Protein AF-A0A844B9I7-F1 (afdb_monomer)

Sequence (191 aa):
MRDRSDPTESRFAALFDAFALAGVTAVPAVYNDDFAEEVETQLRNCRLVLVWCNPIEGGRRRDVLDAMLRRVADSGIVVSAHPEAILKLGTKDVLFHTRDLPFGSDVCRVDSLKQLEEELPERLRHGPRVLKQYRGQSGNGVWRVQLVGPMATPARLRVRHAQRGSDEEVMEIPALLARLAPYFEPEKGSI

Foldseek 3Di:
DDDQPDCCNDPCVVVCVVCVVVVHHDGDQDDDLVCLVVSLVVLLVDQEAEDDDDQCPPNGDCVSVLVSQQVSVVVNHHYVPRSVVCVCPQWCCVLVVCQPPPPHHPDDDDQALVSCLVCVLVVQQVPKDWAAQGHDPQQPRTKIWHFPDPCDVQTWIFMWGNHPPTDTDIDTPVVVSVVCRVSNDVSVPDD

Mean predicted aligned error: 6.63 Å

Nearest PDB structures (foldseek):
  8hf1-assembly1_I  TM=3.921E-01  e=4.860E-01  Drosophila melanogaster
  8hf1-assembly1_C  TM=2.911E-01  e=7.935E-01  Drosophila melanogaster
  7v6c-assembly1_B  TM=2.048E-01  e=3.803E-01  Drosophila melanogaster
  6eor-assembly1_B  TM=3.930E-01  e=5.997E+00  Homo sapiens

Solvent-accessible surface area (backbone atoms only — not comparable to full-atom values): 11626 Å² total; per-residue (Å²): 133,80,82,74,72,51,59,81,80,37,99,52,26,72,57,49,52,53,32,50,76,70,74,39,93,77,78,87,81,84,87,52,81,96,48,45,68,62,45,49,58,57,56,69,79,41,71,66,46,80,74,89,75,71,53,54,62,94,79,44,64,48,66,66,60,49,52,51,49,39,58,46,34,76,72,75,28,46,43,42,74,41,52,73,56,47,62,54,63,65,34,52,60,40,53,51,79,40,24,89,44,101,86,39,54,101,58,81,88,74,90,41,66,66,54,44,67,71,47,48,63,66,55,42,75,79,38,70,46,76,51,66,45,54,58,68,60,84,35,45,61,29,32,42,41,31,62,74,60,80,92,51,90,79,38,52,30,40,36,30,48,53,29,87,91,53,64,77,42,81,46,40,57,71,60,51,49,64,71,51,46,66,57,63,35,65,93,54,54,54,135

Organism: NCBI:txid1121255

pLDDT: mean 89.6, std 11.16, range [37.5, 98.31]

Radius of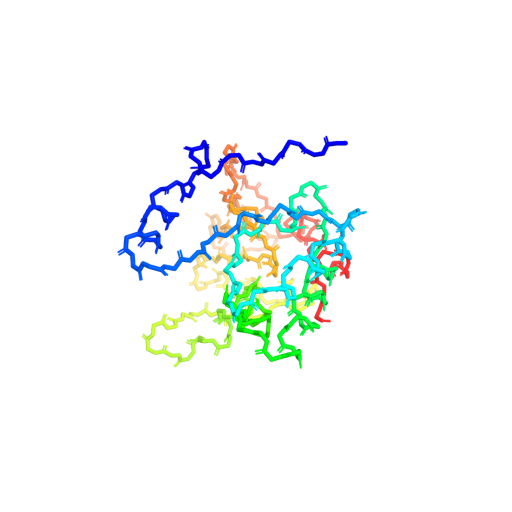 gyration: 21.52 Å; Cα contacts (8 Å, |Δi|>4): 220; chains: 1; bounding box: 48×34×59 Å

Structure (mmCIF, N/CA/C/O backbone):
data_AF-A0A844B9I7-F1
#
_entry.id   AF-A0A844B9I7-F1
#
loop_
_atom_site.group_PDB
_atom_site.id
_atom_site.type_symbol
_atom_site.label_atom_id
_atom_site.label_alt_id
_atom_site.label_comp_id
_atom_site.label_asym_id
_atom_site.label_entity_id
_atom_site.label_seq_id
_atom_site.pdbx_PDB_ins_code
_atom_site.Cartn_x
_atom_site.Cartn_y
_atom_site.Cartn_z
_atom_site.occupancy
_atom_site.B_iso_or_equiv
_atom_site.auth_seq_id
_atom_site.auth_comp_id
_atom_site.auth_asym_id
_atom_site.auth_atom_id
_atom_site.pdbx_PDB_model_num
ATOM 1 N N . MET A 1 1 ? 3.027 15.615 29.161 1.00 37.50 1 MET A N 1
ATOM 2 C CA . MET A 1 1 ? 1.640 16.125 29.165 1.00 37.50 1 MET A CA 1
ATOM 3 C C . MET A 1 1 ? 1.224 16.241 27.709 1.00 37.50 1 MET A C 1
ATOM 5 O O . MET A 1 1 ? 1.775 17.091 27.027 1.00 37.50 1 MET A O 1
ATOM 9 N N . ARG A 1 2 ? 0.431 15.299 27.175 1.00 55.19 2 ARG A N 1
ATOM 10 C CA . ARG A 1 2 ? 0.032 15.384 25.762 1.00 55.19 2 ARG A CA 1
ATOM 11 C C . ARG A 1 2 ? -1.043 16.441 25.614 1.00 55.19 2 ARG A C 1
ATOM 13 O O . ARG A 1 2 ? -2.018 16.427 26.365 1.00 55.19 2 ARG A O 1
ATOM 20 N N . ASP A 1 3 ? -0.839 17.299 24.629 1.00 48.75 3 ASP A N 1
ATOM 21 C CA . ASP A 1 3 ? -1.891 18.112 24.056 1.00 48.75 3 ASP A CA 1
ATOM 22 C C . ASP A 1 3 ? -2.959 17.140 23.545 1.00 48.75 3 ASP A C 1
ATOM 24 O O . ASP A 1 3 ? -2.718 16.331 22.641 1.00 48.75 3 ASP A O 1
ATOM 28 N N . ARG A 1 4 ? -4.095 17.083 24.243 1.00 54.28 4 ARG A N 1
ATOM 29 C CA . ARG A 1 4 ? -5.256 16.339 23.765 1.00 54.28 4 ARG A CA 1
ATOM 30 C C . ARG A 1 4 ? -5.664 17.068 22.500 1.00 54.28 4 ARG A C 1
ATOM 32 O O . ARG A 1 4 ? -6.153 18.182 22.610 1.00 54.28 4 ARG A O 1
ATOM 39 N N . SER A 1 5 ? -5.418 16.474 21.333 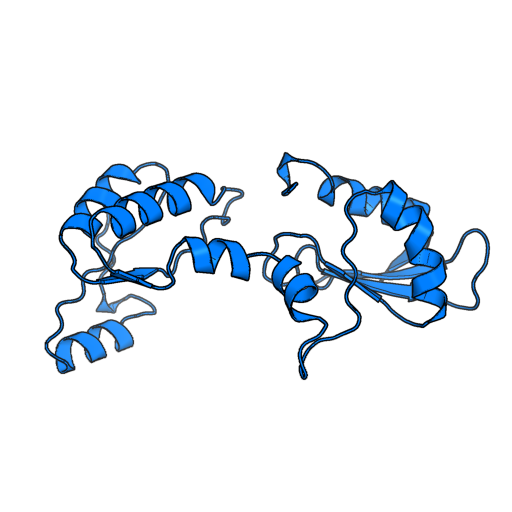1.00 62.50 5 SER A N 1
ATOM 40 C CA . SER A 1 5 ? -5.815 17.080 20.064 1.00 62.50 5 SER A CA 1
ATOM 41 C C . SER A 1 5 ? -7.298 17.419 20.148 1.00 62.50 5 SER A C 1
ATOM 43 O O . SER A 1 5 ? -8.119 16.499 20.258 1.00 62.50 5 SER A O 1
ATOM 45 N N . ASP A 1 6 ? -7.619 18.709 20.162 1.00 71.50 6 ASP A N 1
ATOM 46 C CA . ASP A 1 6 ? -8.994 19.172 20.196 1.00 71.50 6 ASP A CA 1
ATOM 47 C C . ASP A 1 6 ? -9.712 18.585 18.967 1.00 71.50 6 ASP A C 1
ATOM 49 O O . ASP A 1 6 ? -9.250 18.783 17.836 1.00 71.50 6 ASP A O 1
ATOM 53 N N . PRO A 1 7 ? -10.798 17.806 19.144 1.00 71.31 7 PRO A N 1
ATOM 54 C CA . PRO A 1 7 ? -11.571 17.286 18.022 1.00 71.31 7 PRO A CA 1
ATOM 55 C C . PRO A 1 7 ? -11.994 18.376 17.033 1.00 71.31 7 PRO A C 1
ATOM 57 O O . PRO A 1 7 ? -12.082 18.094 15.839 1.00 71.31 7 PRO A O 1
ATOM 60 N N . THR A 1 8 ? -12.210 19.604 17.514 1.00 70.81 8 THR A N 1
ATOM 61 C CA . THR A 1 8 ? -12.645 20.751 16.707 1.00 70.81 8 THR A CA 1
ATOM 62 C C . THR A 1 8 ? -11.532 21.325 15.826 1.00 70.81 8 THR A C 1
ATOM 64 O O . THR A 1 8 ? -11.815 21.842 14.748 1.00 70.81 8 THR A O 1
ATOM 67 N N . GLU A 1 9 ? -10.265 21.152 16.212 1.00 73.06 9 GLU A N 1
ATOM 68 C CA . GLU A 1 9 ? -9.092 21.561 15.422 1.00 73.06 9 GLU A CA 1
ATOM 69 C C . GLU A 1 9 ? -8.556 20.426 14.531 1.00 73.06 9 GLU A C 1
ATOM 71 O O . GLU A 1 9 ? -7.627 20.594 13.737 1.00 73.06 9 GLU A O 1
ATOM 76 N N . SER A 1 10 ? -9.149 19.237 14.639 1.00 79.25 10 SER A N 1
ATOM 77 C CA . SER A 1 10 ? -8.774 18.078 13.844 1.00 79.25 10 SER A CA 1
ATOM 78 C C . SER A 1 10 ? -9.288 18.186 12.409 1.00 79.25 10 SER A C 1
ATOM 80 O O . SER A 1 10 ? -10.422 18.590 12.158 1.00 79.25 10 SER A O 1
ATOM 82 N N . ARG A 1 11 ? -8.535 17.635 11.446 1.00 85.38 11 ARG A N 1
ATOM 83 C CA . ARG A 1 11 ? -9.045 17.370 10.081 1.00 85.38 11 ARG A CA 1
ATOM 84 C C . ARG A 1 11 ? -10.301 16.483 10.057 1.00 85.38 11 ARG A C 1
ATOM 86 O O . ARG A 1 11 ? -10.918 16.320 9.010 1.00 85.38 11 ARG A O 1
ATOM 93 N N . PHE A 1 12 ? -10.629 15.860 11.189 1.00 89.62 12 PHE A N 1
ATOM 94 C CA . PHE A 1 12 ? -11.797 15.014 11.388 1.00 89.62 12 PHE A CA 1
ATOM 95 C C . PHE A 1 12 ? -12.956 15.720 12.109 1.00 89.62 12 PHE A C 1
ATOM 97 O O . PHE A 1 12 ? -13.921 15.038 12.430 1.00 89.62 12 PHE A O 1
ATOM 104 N N . ALA A 1 13 ? -12.907 17.037 12.352 1.00 90.38 13 ALA A N 1
ATOM 105 C CA . ALA A 1 13 ? -13.944 17.772 13.092 1.00 90.38 13 ALA A CA 1
ATOM 106 C C . ALA A 1 13 ? -15.372 17.461 12.601 1.00 90.38 13 ALA A C 1
ATOM 108 O O . ALA A 1 13 ? -16.209 17.011 13.377 1.00 90.38 13 ALA A O 1
ATOM 109 N N . ALA A 1 14 ? -15.606 17.528 11.285 1.00 92.88 14 ALA A N 1
ATOM 110 C CA . ALA A 1 14 ? -16.908 17.206 10.691 1.00 92.88 14 ALA A CA 1
ATOM 111 C C . ALA A 1 14 ? -17.378 15.758 10.959 1.00 92.88 14 ALA A C 1
ATOM 113 O O . ALA A 1 14 ? -18.576 15.487 11.007 1.00 92.88 14 ALA A O 1
ATOM 114 N N . LEU A 1 15 ? -16.446 14.814 11.131 1.00 92.62 15 LEU A N 1
ATOM 115 C CA . LEU A 1 15 ? -16.766 13.431 11.482 1.00 92.62 15 LEU A CA 1
ATOM 116 C C . LEU A 1 15 ? -17.171 13.314 12.960 1.00 92.62 15 LEU A C 1
ATOM 118 O O . LEU A 1 15 ? -18.113 12.588 13.272 1.00 92.62 15 LEU A O 1
ATOM 122 N N . PHE A 1 16 ? -16.499 14.041 13.858 1.00 93.44 16 PHE A N 1
ATOM 123 C CA . PHE A 1 16 ? -16.899 14.127 15.266 1.00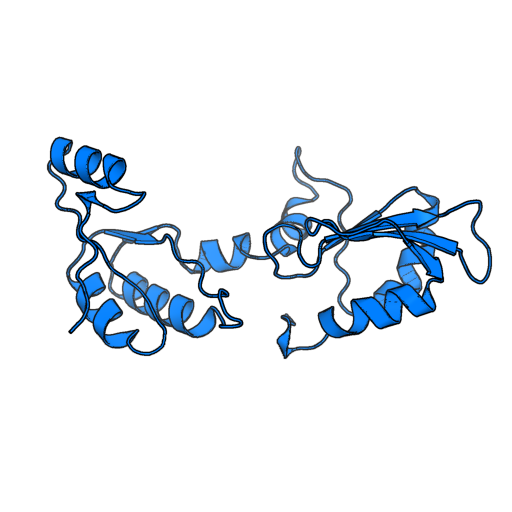 93.44 16 PHE A CA 1
ATOM 124 C C . PHE A 1 16 ? -18.287 14.758 15.416 1.00 93.44 16 PHE A C 1
ATOM 126 O O . PHE A 1 16 ? -19.120 14.201 16.130 1.00 93.44 16 PHE A O 1
ATOM 133 N N . ASP A 1 17 ? -18.567 15.841 14.686 1.00 94.12 17 ASP A N 1
ATOM 134 C CA . ASP A 1 17 ? -19.887 16.483 14.669 1.00 94.12 17 ASP A CA 1
ATOM 135 C C . ASP A 1 17 ? -20.975 15.517 14.184 1.00 94.12 17 ASP A C 1
ATOM 137 O O . ASP A 1 17 ? -22.034 15.397 14.801 1.00 94.12 17 ASP A O 1
ATOM 141 N N . ALA A 1 18 ? -20.702 14.767 13.111 1.00 95.75 18 ALA A N 1
ATOM 142 C CA . ALA A 1 18 ? -21.628 13.765 12.593 1.00 95.75 18 ALA A CA 1
ATOM 143 C C . ALA A 1 18 ? -21.912 12.645 13.610 1.00 95.75 18 ALA A C 1
ATOM 145 O O . ALA A 1 18 ? -23.061 12.222 13.750 1.00 95.75 18 ALA A O 1
ATOM 146 N N . PHE A 1 19 ? -20.899 12.183 14.353 1.00 95.06 19 PHE A N 1
ATOM 147 C CA . PHE A 1 19 ? -21.109 11.215 15.433 1.00 95.06 19 PHE A CA 1
ATOM 148 C C . PHE A 1 19 ? -21.937 11.798 16.574 1.00 95.06 19 PHE A C 1
ATOM 150 O O . PHE A 1 19 ? -22.881 11.146 17.019 1.00 95.06 19 PHE A O 1
ATOM 157 N N . ALA A 1 20 ? -21.652 13.031 16.998 1.00 95.12 20 ALA A N 1
ATOM 158 C CA . ALA A 1 20 ? -22.416 13.701 18.043 1.00 95.12 20 ALA A CA 1
ATOM 159 C C . ALA A 1 20 ? -23.895 13.870 17.651 1.00 95.12 20 ALA A C 1
ATOM 161 O O . ALA A 1 20 ? -24.779 13.546 18.444 1.00 95.12 20 ALA A O 1
ATOM 162 N N . LEU A 1 21 ? -24.172 14.281 16.407 1.00 97.06 21 LEU A N 1
ATOM 163 C CA . LEU A 1 21 ? -25.530 14.374 15.853 1.00 97.06 21 LEU A CA 1
ATOM 164 C C . LEU A 1 21 ? -26.250 13.018 15.815 1.00 97.06 21 LEU A C 1
ATOM 166 O O . LEU A 1 21 ? -27.466 12.962 15.983 1.00 97.06 21 LEU A O 1
ATOM 170 N N . ALA A 1 22 ? -25.509 11.925 15.630 1.00 97.00 22 ALA A N 1
ATOM 171 C CA . ALA A 1 22 ? -26.030 10.561 15.686 1.00 97.00 22 ALA A CA 1
ATOM 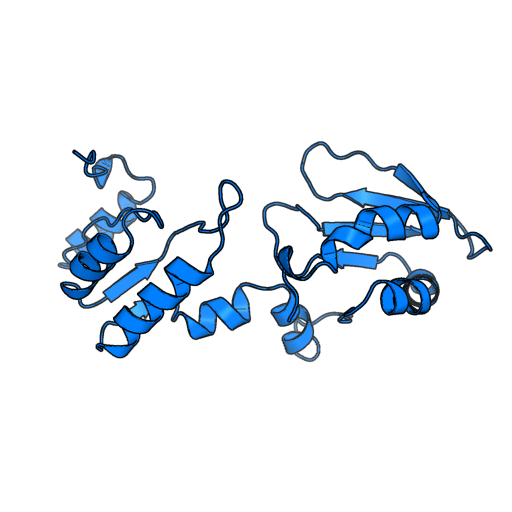172 C C . ALA A 1 22 ? -26.147 9.997 17.120 1.00 97.00 22 ALA A C 1
ATOM 174 O O . ALA A 1 22 ? -26.501 8.830 17.287 1.00 97.00 22 ALA A O 1
ATOM 175 N N . GLY A 1 23 ? -25.834 10.785 18.156 1.00 96.94 23 GLY A N 1
ATOM 176 C CA . GLY A 1 23 ? -25.841 10.337 19.553 1.00 96.94 23 GLY A CA 1
ATOM 177 C C . GLY A 1 23 ? -24.682 9.401 19.915 1.00 96.94 23 GLY A C 1
ATOM 178 O O . GLY A 1 23 ? -24.755 8.681 20.910 1.00 96.94 23 GLY A O 1
ATOM 179 N N . VAL A 1 24 ? -23.615 9.387 19.114 1.00 96.44 24 VAL A N 1
ATOM 180 C CA . VAL A 1 24 ? -22.412 8.578 19.330 1.00 96.44 24 VAL A CA 1
ATOM 181 C C . VAL A 1 24 ? -21.322 9.441 19.962 1.00 96.44 24 VAL A C 1
ATOM 183 O O . VAL A 1 24 ? -20.869 10.426 19.384 1.00 96.44 24 VAL A O 1
ATOM 186 N N . THR A 1 25 ? -20.845 9.045 21.142 1.00 95.25 25 THR A N 1
ATOM 187 C CA . THR A 1 25 ? -19.685 9.684 21.774 1.00 95.25 25 THR A CA 1
ATOM 188 C C . THR A 1 25 ? -18.397 9.213 21.103 1.00 95.25 25 THR A C 1
ATOM 190 O O . THR A 1 25 ? -17.978 8.070 21.284 1.00 95.25 25 THR A O 1
ATOM 193 N N . ALA A 1 26 ? -17.756 10.097 20.341 1.00 94.19 26 ALA A N 1
ATOM 194 C CA . ALA A 1 26 ? -16.451 9.849 19.738 1.00 94.19 26 ALA A CA 1
ATOM 195 C C . ALA A 1 26 ? -15.335 10.505 20.566 1.00 94.19 26 ALA A C 1
ATOM 197 O O . ALA A 1 26 ? -15.463 11.647 21.003 1.00 94.19 26 ALA A O 1
ATOM 198 N N . VAL A 1 27 ? -14.225 9.788 20.757 1.00 93.19 27 VAL A N 1
ATOM 199 C CA . VAL A 1 27 ? -13.039 10.276 21.477 1.00 93.19 27 VAL A CA 1
ATOM 200 C C . VAL A 1 27 ? -11.804 10.210 20.572 1.00 93.19 27 VAL A C 1
ATOM 202 O O . VAL A 1 27 ? -11.603 9.194 19.903 1.00 93.19 27 VAL A O 1
ATOM 205 N N . PRO A 1 28 ? -10.965 11.260 20.513 1.00 92.75 28 PRO A N 1
ATOM 206 C CA . PRO A 1 28 ? -9.734 11.221 19.735 1.00 92.75 28 PRO A CA 1
ATOM 207 C C . PRO A 1 28 ? -8.698 10.311 20.406 1.00 92.75 28 PRO A C 1
ATOM 209 O O . PRO A 1 28 ? -8.524 10.345 21.624 1.00 92.75 28 PRO A O 1
ATOM 212 N N . ALA A 1 29 ? -7.974 9.531 19.605 1.00 92.31 29 ALA A N 1
ATOM 213 C CA . ALA A 1 29 ? -6.857 8.706 20.055 1.00 92.31 29 ALA A CA 1
ATOM 214 C C . ALA A 1 29 ? -5.636 8.981 19.167 1.00 92.31 29 ALA A C 1
ATOM 216 O O . ALA A 1 29 ? -5.622 8.640 17.983 1.00 92.31 29 ALA A O 1
ATOM 217 N N . VAL A 1 30 ? -4.616 9.628 19.733 1.00 90.19 30 VAL A N 1
ATOM 218 C CA . VAL A 1 30 ? -3.338 9.879 19.051 1.00 90.19 30 VAL A CA 1
ATOM 219 C C . VAL A 1 30 ? -2.425 8.683 19.283 1.00 90.19 30 VAL A C 1
ATOM 221 O O . VAL A 1 30 ? -2.265 8.254 20.422 1.00 90.19 30 VAL A O 1
ATOM 224 N N . TYR A 1 31 ? -1.810 8.167 18.218 1.00 90.25 31 TYR A N 1
ATOM 225 C CA . TYR A 1 31 ? -0.945 6.989 18.270 1.00 90.25 31 TYR A CA 1
ATOM 226 C C . TYR A 1 31 ? 0.536 7.328 18.047 1.00 90.25 31 TYR A C 1
ATOM 228 O O . TYR A 1 31 ? 0.877 8.112 17.160 1.00 90.25 31 TYR A O 1
ATOM 236 N N . ASN A 1 32 ? 1.404 6.672 18.816 1.00 89.69 32 ASN A N 1
ATOM 237 C CA . ASN A 1 32 ? 2.836 6.508 18.573 1.00 89.69 32 ASN A CA 1
ATOM 238 C C . ASN A 1 32 ? 3.276 5.194 19.240 1.00 89.69 32 ASN A C 1
ATOM 240 O O . ASN A 1 32 ? 2.707 4.807 20.263 1.00 89.69 32 ASN A O 1
ATOM 244 N N . ASP A 1 33 ? 4.297 4.549 18.683 1.00 89.81 33 ASP A N 1
ATOM 245 C CA . ASP A 1 33 ? 4.879 3.315 19.210 1.00 89.81 33 ASP A CA 1
ATOM 246 C C . ASP A 1 33 ? 5.382 3.490 20.653 1.00 89.81 33 ASP A C 1
ATOM 248 O O . ASP A 1 33 ? 5.160 2.607 21.477 1.00 89.81 33 ASP A O 1
ATOM 252 N N . ASP A 1 34 ? 5.942 4.662 20.988 1.00 90.69 34 ASP A N 1
ATOM 253 C CA . ASP A 1 34 ? 6.487 4.985 22.323 1.00 90.69 34 ASP A CA 1
ATOM 254 C C . ASP A 1 34 ? 5.464 4.857 23.465 1.00 90.69 34 ASP A C 1
ATOM 256 O O . ASP A 1 34 ? 5.826 4.834 24.639 1.00 90.69 34 ASP A O 1
ATOM 260 N N . PHE A 1 35 ? 4.173 4.833 23.138 1.00 91.88 35 PHE A N 1
ATOM 261 C CA . PHE A 1 35 ? 3.081 4.813 24.105 1.00 91.88 35 PHE A CA 1
ATOM 262 C C . PHE A 1 35 ? 1.893 3.967 23.632 1.00 91.88 35 PHE A C 1
ATOM 264 O O . PHE A 1 35 ? 0.736 4.243 23.962 1.00 91.88 35 PHE A O 1
ATOM 271 N N . ALA A 1 36 ? 2.170 2.920 22.853 1.00 93.25 36 ALA A N 1
ATOM 272 C CA . ALA A 1 36 ? 1.143 2.049 22.290 1.00 93.25 36 ALA A CA 1
ATOM 273 C C . ALA A 1 36 ? 0.250 1.390 23.363 1.00 93.25 36 ALA A C 1
ATOM 275 O O . ALA A 1 36 ? -0.948 1.234 23.137 1.00 93.25 36 ALA A O 1
ATOM 276 N N . GLU A 1 37 ? 0.793 1.056 24.539 1.00 95.12 37 GLU A N 1
ATOM 277 C CA . GLU A 1 37 ? 0.045 0.434 25.649 1.00 95.12 37 GLU A CA 1
ATOM 278 C C . GLU A 1 37 ? -0.997 1.377 26.279 1.00 95.12 37 GLU A C 1
ATOM 280 O O . GLU A 1 37 ? -2.115 0.965 26.610 1.00 95.12 37 GLU A O 1
ATOM 285 N N . GLU A 1 38 ? -0.671 2.668 26.397 1.00 95.25 38 GLU A N 1
ATOM 286 C CA . GLU A 1 38 ? -1.614 3.690 26.870 1.00 95.25 38 GLU A CA 1
ATOM 287 C C . GLU A 1 38 ? -2.786 3.830 25.893 1.00 95.25 38 GLU A C 1
ATOM 289 O O . GLU A 1 38 ? -3.950 3.886 26.298 1.00 95.25 38 GLU A O 1
ATOM 294 N N . VAL A 1 39 ? -2.476 3.851 24.592 1.00 95.75 39 VAL A N 1
ATOM 295 C CA . VAL A 1 39 ? -3.485 3.924 23.529 1.00 95.75 39 VAL A CA 1
ATOM 296 C C . VAL A 1 39 ? -4.349 2.673 23.550 1.00 95.75 39 VAL A C 1
ATOM 298 O O . VAL A 1 39 ? -5.568 2.786 23.506 1.00 95.75 39 VAL A O 1
ATOM 301 N N . GLU A 1 40 ? -3.755 1.488 23.690 1.00 96.94 40 GLU A N 1
ATOM 302 C CA . GLU A 1 40 ? -4.500 0.235 23.816 1.00 96.94 40 GLU A CA 1
ATOM 303 C C . GLU A 1 40 ? -5.509 0.299 24.972 1.00 96.94 40 GLU A C 1
ATOM 305 O O . GLU A 1 40 ? -6.683 -0.025 24.788 1.00 96.94 40 GLU A O 1
ATOM 310 N N . THR A 1 41 ? -5.088 0.798 26.136 1.00 96.94 41 THR A N 1
ATOM 311 C CA . THR A 1 41 ? -5.968 0.989 27.299 1.00 96.94 41 THR A CA 1
ATOM 312 C C . THR A 1 41 ? -7.122 1.942 26.988 1.00 96.94 41 THR A C 1
ATOM 314 O O . THR A 1 41 ? -8.266 1.665 27.348 1.00 96.94 41 THR A O 1
ATOM 317 N N . GLN A 1 42 ? -6.863 3.045 26.279 1.00 96.00 42 GLN A N 1
ATOM 318 C CA . GLN A 1 42 ? -7.914 3.962 25.835 1.00 96.00 42 GLN A CA 1
ATOM 319 C C . GLN A 1 42 ? -8.905 3.270 24.887 1.00 96.00 42 GLN A C 1
ATOM 321 O O . GLN A 1 42 ? -10.118 3.363 25.090 1.00 96.00 42 GLN A O 1
ATOM 326 N N . LEU A 1 43 ? -8.402 2.567 23.868 1.00 96.81 43 LEU A N 1
ATOM 327 C CA . LEU A 1 43 ? -9.225 1.884 22.869 1.00 96.81 43 LEU A CA 1
ATOM 328 C C . LEU A 1 43 ? -10.103 0.800 23.502 1.00 96.81 43 LEU A C 1
ATOM 330 O O . LEU A 1 43 ? -11.240 0.617 23.070 1.00 96.81 43 LEU A O 1
ATOM 334 N N . ARG A 1 44 ? -9.623 0.149 24.570 1.00 97.00 44 ARG A N 1
ATOM 335 C CA . ARG A 1 44 ? -10.373 -0.863 25.329 1.00 97.00 44 ARG A CA 1
ATOM 336 C C . ARG A 1 44 ? -11.654 -0.352 25.988 1.00 97.00 44 ARG A C 1
ATOM 338 O O . ARG A 1 44 ? -12.552 -1.142 26.258 1.00 97.00 44 ARG A O 1
ATOM 345 N N . ASN A 1 45 ? -11.772 0.959 26.184 1.00 96.12 45 ASN A N 1
ATOM 346 C CA . ASN A 1 45 ? -12.978 1.592 26.719 1.00 96.12 45 ASN A CA 1
ATOM 347 C C . ASN A 1 45 ? -14.011 1.951 25.634 1.00 96.12 45 ASN A C 1
ATOM 349 O O . ASN A 1 45 ? -15.044 2.547 25.938 1.00 96.12 45 ASN A O 1
ATOM 353 N N . CYS A 1 46 ? -13.743 1.619 24.367 1.00 96.25 46 CYS A N 1
ATOM 354 C CA . CYS A 1 46 ? -14.612 1.920 23.233 1.00 96.25 46 CYS A CA 1
ATOM 355 C C . CYS A 1 46 ? -15.318 0.657 22.714 1.00 96.25 46 CYS A C 1
ATOM 357 O O . CYS A 1 46 ? -14.850 -0.462 22.898 1.00 96.25 46 CYS A O 1
ATOM 359 N N . ARG A 1 47 ? -16.442 0.835 22.006 1.00 95.81 47 ARG A N 1
ATOM 360 C CA . ARG A 1 47 ? -17.136 -0.263 21.293 1.00 95.81 47 ARG A CA 1
ATOM 361 C C . ARG A 1 47 ? -16.678 -0.409 19.838 1.00 95.81 47 ARG A C 1
ATOM 363 O O . ARG A 1 47 ? -16.760 -1.494 19.269 1.00 95.81 47 ARG A O 1
ATOM 370 N N . LEU A 1 48 ? -16.227 0.697 19.248 1.00 96.31 48 LEU A N 1
ATOM 371 C CA . LEU A 1 48 ? -15.783 0.819 17.864 1.00 96.31 48 LEU A CA 1
ATOM 372 C C . LEU A 1 48 ? -14.522 1.684 17.821 1.00 96.31 48 LEU A C 1
ATOM 374 O O . LEU A 1 48 ? -14.482 2.750 18.432 1.00 96.31 48 LEU A O 1
ATOM 378 N N . VAL A 1 49 ? -13.528 1.239 17.060 1.00 96.75 49 VAL A N 1
ATOM 379 C CA . VAL A 1 49 ? -12.283 1.957 16.785 1.00 96.75 49 VAL A CA 1
ATOM 380 C C . VAL A 1 49 ? -12.186 2.202 15.286 1.00 96.75 49 VAL A C 1
ATOM 382 O O . VAL A 1 49 ? -12.198 1.258 14.497 1.00 96.75 49 VAL A O 1
ATOM 385 N N . LEU A 1 50 ? -12.065 3.469 14.893 1.00 94.94 50 LEU A N 1
ATOM 386 C CA . LEU A 1 50 ? -11.815 3.871 13.511 1.00 94.94 50 LEU A CA 1
ATOM 387 C C . LEU A 1 50 ? -10.357 4.305 13.364 1.00 94.94 50 LEU A C 1
ATOM 389 O O . LEU A 1 50 ? -9.907 5.219 14.054 1.00 94.94 50 LEU A O 1
ATOM 393 N N . VAL A 1 51 ? -9.612 3.649 12.474 1.00 92.31 51 VAL A N 1
ATOM 394 C CA . VAL A 1 51 ? -8.156 3.818 12.397 1.00 92.31 51 VAL A CA 1
ATOM 395 C C . VAL A 1 51 ? -7.761 4.700 11.213 1.00 92.31 51 VAL A C 1
ATOM 397 O O . VAL A 1 51 ? -7.836 4.287 10.059 1.00 92.31 51 VAL A O 1
ATOM 400 N N . TRP A 1 52 ? -7.241 5.894 11.508 1.00 89.62 52 TRP A N 1
ATOM 401 C CA . TRP A 1 52 ? -6.606 6.794 10.536 1.00 89.62 52 TRP A CA 1
ATOM 402 C C . TRP A 1 52 ? -5.177 7.152 10.959 1.00 89.62 52 TRP A C 1
ATOM 404 O O . TRP A 1 52 ? -4.884 8.278 11.363 1.00 89.62 52 TRP A O 1
ATOM 414 N N . CYS A 1 53 ? -4.266 6.187 10.845 1.00 86.06 53 CYS A N 1
ATOM 415 C CA . CYS A 1 53 ? -2.855 6.348 11.192 1.00 86.06 53 CYS A CA 1
ATOM 416 C C . CYS A 1 53 ? -1.952 6.026 9.990 1.00 86.06 53 CYS A C 1
ATOM 418 O O . CYS A 1 53 ? -2.228 5.086 9.241 1.00 86.06 53 CYS A O 1
ATOM 420 N N . ASN A 1 54 ? -0.865 6.787 9.817 1.00 82.75 54 ASN A N 1
ATOM 421 C CA . ASN A 1 54 ? 0.223 6.466 8.891 1.00 82.75 54 ASN A CA 1
ATOM 422 C C . ASN A 1 54 ? 1.426 5.903 9.677 1.00 82.75 54 ASN A C 1
ATOM 424 O O . ASN A 1 54 ? 2.358 6.645 9.977 1.00 82.75 54 ASN A O 1
ATOM 428 N N . PRO A 1 55 ? 1.433 4.605 10.031 1.00 74.94 55 PRO A N 1
ATOM 429 C CA . PRO A 1 55 ? 2.425 4.039 10.953 1.00 74.94 55 PRO A CA 1
ATOM 430 C C . PRO A 1 55 ? 3.839 3.947 10.369 1.00 74.94 55 PRO A C 1
ATOM 432 O O . PRO A 1 55 ? 4.781 3.650 11.087 1.00 74.94 55 PRO A O 1
ATOM 435 N N . ILE A 1 56 ? 3.998 4.183 9.064 1.00 73.94 56 ILE A N 1
ATOM 436 C CA . ILE A 1 56 ? 5.299 4.144 8.381 1.00 73.94 56 ILE A CA 1
ATOM 437 C C . ILE A 1 56 ? 5.948 5.528 8.246 1.00 73.94 56 ILE A C 1
ATOM 439 O O . ILE A 1 56 ? 7.025 5.676 7.666 1.00 73.94 56 ILE A O 1
ATOM 443 N N . GLU A 1 57 ? 5.284 6.572 8.743 1.00 73.12 57 GLU A N 1
ATOM 444 C CA . GLU A 1 57 ? 5.811 7.930 8.727 1.00 73.12 57 GLU A CA 1
ATOM 445 C C . GLU A 1 57 ? 7.053 8.056 9.622 1.00 73.12 57 GLU A C 1
ATOM 447 O O . GLU A 1 57 ? 7.084 7.560 10.753 1.00 73.12 57 GLU A O 1
ATOM 452 N N . GLY A 1 58 ? 8.088 8.724 9.101 1.00 68.38 58 GLY A N 1
ATOM 453 C CA . GLY A 1 58 ? 9.379 8.866 9.777 1.00 68.38 58 GLY A CA 1
ATOM 454 C C . GLY A 1 58 ? 10.256 7.609 9.745 1.00 68.38 58 GLY A C 1
ATOM 455 O O . GLY A 1 58 ? 11.185 7.512 10.535 1.00 68.38 58 GLY A O 1
ATOM 456 N N . GLY A 1 59 ? 9.970 6.640 8.865 1.00 68.81 59 GLY A N 1
ATOM 457 C CA . GLY A 1 59 ? 10.745 5.394 8.762 1.00 68.81 59 GLY A CA 1
ATOM 458 C C . GLY A 1 59 ? 10.357 4.324 9.786 1.00 68.81 59 GLY A C 1
ATOM 459 O O . GLY A 1 59 ? 11.031 3.301 9.883 1.00 68.81 59 GLY A O 1
ATOM 460 N N . ARG A 1 60 ? 9.268 4.547 10.531 1.00 75.19 60 ARG A N 1
ATOM 461 C CA . ARG A 1 60 ? 8.696 3.571 11.463 1.00 75.19 60 ARG A CA 1
ATOM 462 C C . ARG A 1 60 ? 8.068 2.387 10.733 1.00 75.19 60 ARG A C 1
ATOM 464 O O . ARG A 1 60 ? 7.887 2.389 9.512 1.00 75.19 60 ARG A O 1
ATOM 471 N N . ARG A 1 61 ? 7.749 1.348 11.498 1.00 78.00 61 ARG A N 1
ATOM 472 C CA . ARG A 1 61 ? 7.108 0.135 10.997 1.00 78.00 61 ARG A CA 1
ATOM 473 C C . ARG A 1 61 ? 5.692 0.014 11.544 1.00 78.00 61 ARG A C 1
ATOM 475 O O . ARG A 1 61 ? 5.304 0.661 12.505 1.00 78.00 61 ARG A O 1
ATOM 482 N N . ARG A 1 62 ? 4.903 -0.840 10.897 1.00 84.31 62 ARG A N 1
ATOM 483 C CA . ARG A 1 62 ? 3.493 -1.050 11.241 1.00 84.31 62 ARG A CA 1
ATOM 484 C C . ARG A 1 62 ? 3.276 -2.167 12.270 1.00 84.31 62 ARG A C 1
ATOM 486 O O . ARG A 1 62 ? 2.202 -2.247 12.848 1.00 84.31 62 ARG A O 1
ATOM 493 N N . ASP A 1 63 ? 4.266 -3.015 12.520 1.00 86.62 63 ASP A N 1
ATOM 494 C CA . ASP A 1 63 ? 4.119 -4.219 13.344 1.00 86.62 63 ASP A CA 1
ATOM 495 C C . ASP A 1 63 ? 3.601 -3.936 14.759 1.00 86.62 63 ASP A C 1
ATOM 497 O O . ASP A 1 63 ? 2.713 -4.654 15.218 1.00 86.62 63 ASP A O 1
ATOM 501 N N . VAL A 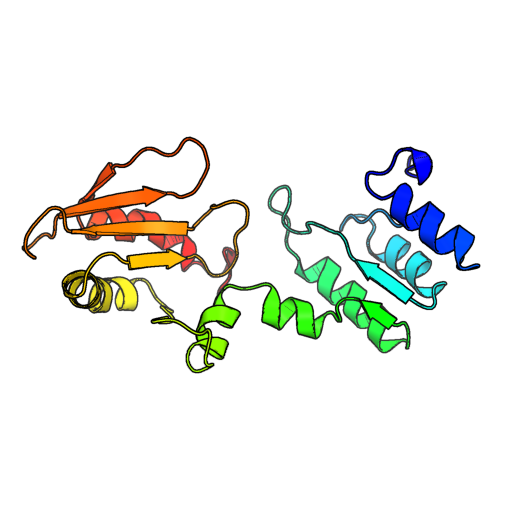1 64 ? 4.069 -2.864 15.406 1.00 90.12 64 VAL A N 1
ATOM 502 C CA . VAL A 1 64 ? 3.602 -2.468 16.746 1.00 90.12 64 VAL A CA 1
ATOM 503 C C . VAL A 1 64 ? 2.117 -2.086 16.716 1.00 90.12 64 VAL A C 1
ATOM 505 O O . VAL A 1 64 ? 1.325 -2.622 17.497 1.00 90.12 64 VAL A O 1
ATOM 508 N N . LEU A 1 65 ? 1.719 -1.235 15.763 1.00 91.81 65 LEU A N 1
ATOM 509 C CA . LEU A 1 65 ? 0.326 -0.820 15.583 1.00 91.81 65 LEU A CA 1
ATOM 510 C C . LEU A 1 65 ? -0.576 -2.019 15.259 1.00 91.81 65 LEU A C 1
ATOM 512 O O . LEU A 1 65 ? -1.620 -2.189 15.884 1.00 91.81 65 LEU A O 1
ATOM 516 N N . ASP A 1 66 ? -0.178 -2.863 14.306 1.00 91.25 66 ASP A N 1
ATOM 517 C CA . ASP A 1 66 ? -0.978 -4.012 13.868 1.00 91.25 66 ASP A CA 1
ATOM 518 C C . ASP A 1 66 ? -1.132 -5.059 14.978 1.00 91.25 66 ASP A C 1
ATOM 520 O O . ASP A 1 66 ? -2.185 -5.690 15.084 1.00 91.25 66 ASP A O 1
ATOM 524 N N . ALA A 1 67 ? -0.101 -5.271 15.801 1.00 93.06 67 ALA A N 1
ATOM 525 C CA . ALA A 1 67 ? -0.178 -6.176 16.945 1.00 93.06 67 ALA A CA 1
ATOM 526 C C . ALA A 1 67 ? -1.130 -5.636 18.022 1.00 93.06 67 ALA A C 1
ATOM 528 O O . ALA A 1 67 ? -1.955 -6.386 18.543 1.00 93.06 67 ALA A O 1
ATOM 529 N N . MET A 1 68 ? -1.055 -4.337 18.325 1.00 96.06 68 MET A N 1
ATOM 530 C CA . MET A 1 68 ? -1.957 -3.690 19.279 1.00 96.06 68 MET A CA 1
ATOM 531 C C . MET A 1 68 ? -3.412 -3.740 18.801 1.00 96.06 68 MET A C 1
ATOM 533 O O . MET A 1 68 ? -4.286 -4.198 19.536 1.00 96.06 68 MET A O 1
ATOM 537 N N . LEU A 1 69 ? -3.681 -3.363 17.547 1.00 96.12 69 LEU A N 1
ATOM 538 C CA . LEU A 1 69 ? -5.040 -3.372 17.004 1.00 96.12 69 LEU A CA 1
ATOM 539 C C . LEU A 1 69 ? -5.640 -4.785 16.948 1.00 96.12 69 LEU A C 1
ATOM 541 O O . LEU A 1 69 ? -6.847 -4.928 17.138 1.00 96.12 69 LEU A O 1
ATOM 545 N N . ARG A 1 70 ? -4.822 -5.827 16.734 1.00 95.88 70 ARG A N 1
ATOM 546 C CA . ARG A 1 70 ? -5.267 -7.226 16.855 1.00 95.88 70 ARG A CA 1
ATOM 547 C C . ARG A 1 70 ? -5.697 -7.564 18.273 1.00 95.88 70 ARG A C 1
ATOM 549 O O . ARG A 1 70 ? -6.819 -8.010 18.454 1.00 95.88 70 ARG A O 1
ATOM 556 N N . ARG A 1 71 ? -4.883 -7.246 19.285 1.00 96.88 71 ARG A N 1
ATOM 557 C CA . ARG A 1 71 ? -5.259 -7.468 20.694 1.00 96.88 71 ARG A CA 1
ATOM 558 C C . ARG A 1 71 ? -6.520 -6.707 21.109 1.00 96.88 71 ARG A C 1
ATOM 560 O O . ARG A 1 71 ? -7.260 -7.175 21.977 1.00 96.88 71 ARG A O 1
ATOM 567 N N . VAL A 1 72 ? -6.759 -5.529 20.530 1.00 97.31 72 VAL A N 1
ATOM 568 C CA . VAL A 1 72 ? -8.008 -4.773 20.717 1.00 97.31 72 VAL A CA 1
ATOM 569 C C . VAL A 1 72 ? -9.177 -5.521 20.071 1.00 97.31 72 VAL A C 1
ATOM 571 O O . VAL A 1 72 ? -10.174 -5.776 20.748 1.00 97.31 72 VAL A O 1
ATOM 574 N N . ALA A 1 73 ? -9.043 -5.941 18.811 1.00 96.50 73 ALA A N 1
ATOM 575 C CA . ALA A 1 73 ? -10.076 -6.699 18.103 1.00 96.50 73 ALA A CA 1
ATOM 576 C C . ALA A 1 73 ? -10.420 -8.028 18.803 1.00 96.50 73 ALA A C 1
ATOM 578 O O . ALA A 1 73 ? -11.593 -8.315 19.041 1.00 96.50 73 ALA A O 1
ATOM 579 N N . ASP A 1 74 ? -9.404 -8.780 19.232 1.00 96.12 74 ASP A N 1
ATOM 580 C CA . ASP A 1 74 ? -9.540 -10.073 19.915 1.00 96.12 74 ASP A CA 1
ATOM 581 C C . ASP A 1 74 ? -10.268 -9.962 21.264 1.00 96.12 74 ASP A C 1
ATOM 583 O O . ASP A 1 74 ? -10.835 -10.936 21.754 1.00 96.12 74 ASP A O 1
ATOM 587 N N . SER A 1 75 ? -10.312 -8.766 21.860 1.00 96.19 75 SER A N 1
ATOM 588 C CA . SER A 1 75 ? -11.096 -8.505 23.074 1.00 96.19 75 SER A CA 1
ATOM 589 C C . SER A 1 75 ? -12.573 -8.176 22.831 1.00 96.19 75 SER A C 1
ATOM 591 O O . SER A 1 75 ? -13.284 -7.816 23.766 1.00 96.19 75 SER A O 1
ATOM 593 N N . GLY A 1 76 ? -13.045 -8.305 21.588 1.00 95.44 76 GLY A N 1
ATOM 594 C CA . GLY A 1 76 ? -14.444 -8.099 21.206 1.00 95.44 76 GLY A CA 1
ATOM 595 C C . GLY A 1 76 ? -14.784 -6.674 20.766 1.00 95.44 76 GLY A C 1
ATOM 596 O O . GLY A 1 76 ? -15.956 -6.364 20.553 1.00 95.44 76 GLY A O 1
ATOM 597 N N . ILE A 1 77 ? -13.785 -5.802 20.615 1.00 97.38 77 ILE A N 1
ATOM 598 C CA . ILE A 1 77 ? -13.972 -4.425 20.145 1.00 97.38 77 ILE A CA 1
ATOM 599 C C . ILE A 1 77 ? -13.941 -4.412 18.623 1.00 97.38 77 ILE A C 1
ATOM 601 O O . ILE A 1 77 ? -13.055 -4.992 17.999 1.00 97.38 77 ILE A O 1
ATOM 605 N N . VAL A 1 78 ? -14.884 -3.710 17.998 1.00 97.25 78 VAL A N 1
ATOM 606 C CA . VAL A 1 78 ? -14.901 -3.603 16.538 1.00 97.25 78 VAL A CA 1
ATOM 607 C C . VAL A 1 78 ? -13.799 -2.643 16.097 1.00 97.25 78 VAL A C 1
ATOM 609 O O . VAL A 1 78 ? -13.851 -1.456 16.404 1.00 97.25 78 VAL A O 1
ATOM 612 N N . VAL A 1 79 ? -12.814 -3.133 15.347 1.00 97.06 79 VAL A N 1
ATOM 613 C CA . VAL A 1 79 ? -11.768 -2.302 14.730 1.00 97.06 79 VAL A CA 1
ATOM 614 C C . VAL A 1 79 ? -12.048 -2.176 13.236 1.00 97.06 79 VAL A C 1
ATOM 616 O O . VAL A 1 79 ? -12.170 -3.185 12.540 1.00 97.06 79 VAL A O 1
ATOM 619 N N . SER A 1 80 ? -12.148 -0.943 12.734 1.00 94.19 80 SER A N 1
ATOM 620 C CA . SER A 1 80 ? -12.421 -0.654 11.327 1.00 94.19 80 SER A CA 1
ATOM 621 C C . SER A 1 80 ? -11.279 0.141 10.669 1.00 94.19 80 SER A C 1
ATOM 623 O O . SER A 1 80 ? -10.946 1.242 11.112 1.00 94.19 80 SER A O 1
ATOM 625 N N . ALA A 1 81 ? -10.665 -0.356 9.591 1.00 89.25 81 ALA A N 1
ATOM 626 C CA . ALA A 1 81 ? -10.837 -1.711 9.052 1.00 89.25 81 ALA A CA 1
ATOM 627 C C . ALA A 1 81 ? -10.151 -2.760 9.951 1.00 89.25 81 ALA A C 1
ATOM 629 O O . ALA A 1 81 ? -9.171 -2.453 10.630 1.00 89.25 81 ALA A O 1
ATOM 630 N N . HIS A 1 82 ? -10.649 -4.001 9.931 1.00 90.44 82 HIS A N 1
ATOM 631 C CA . HIS A 1 82 ? -10.075 -5.082 10.735 1.00 90.44 82 HIS A CA 1
ATOM 632 C C . HIS A 1 82 ? -8.577 -5.263 10.409 1.00 90.44 82 HIS A C 1
ATOM 634 O O . HIS A 1 82 ? -8.227 -5.238 9.222 1.00 90.44 82 HIS A O 1
ATOM 640 N N . PRO A 1 83 ? -7.691 -5.494 11.398 1.00 88.00 83 PRO A N 1
ATOM 641 C CA . PRO A 1 83 ? -6.244 -5.598 11.170 1.00 88.00 83 PRO A CA 1
ATOM 642 C C . PRO A 1 83 ? -5.857 -6.584 10.058 1.00 88.00 83 PRO A C 1
ATOM 644 O O . PRO A 1 83 ? -5.071 -6.259 9.174 1.00 88.00 83 PRO A O 1
ATOM 647 N N . GLU A 1 84 ? -6.502 -7.750 10.012 1.00 87.25 84 GLU A N 1
ATOM 648 C CA . GLU A 1 84 ? -6.278 -8.746 8.952 1.00 87.25 84 GLU A CA 1
ATOM 649 C C . GLU A 1 84 ? -6.692 -8.272 7.549 1.00 87.25 84 GLU A C 1
ATOM 651 O O . GLU A 1 84 ? -6.070 -8.639 6.551 1.00 87.25 84 GLU A O 1
ATOM 656 N N . ALA A 1 85 ? -7.719 -7.423 7.442 1.00 88.81 85 ALA A N 1
ATOM 657 C CA . ALA A 1 85 ? -8.073 -6.800 6.169 1.00 88.81 85 ALA A CA 1
ATOM 658 C C . ALA A 1 85 ? -7.016 -5.764 5.762 1.00 88.81 85 ALA A C 1
ATOM 660 O O . ALA A 1 85 ? -6.608 -5.719 4.603 1.00 88.81 85 ALA A O 1
ATOM 661 N N . ILE A 1 86 ? -6.514 -4.974 6.716 1.00 84.69 86 ILE A N 1
ATOM 662 C CA . ILE A 1 86 ? -5.440 -4.000 6.484 1.00 84.69 86 ILE A CA 1
ATOM 663 C C . ILE A 1 86 ? -4.134 -4.675 6.054 1.00 84.69 86 ILE A C 1
ATOM 665 O O . ILE A 1 86 ? -3.417 -4.118 5.220 1.00 84.69 86 ILE A O 1
ATOM 669 N N . LEU A 1 87 ? -3.821 -5.868 6.563 1.00 81.88 87 LEU A N 1
ATOM 670 C CA . LEU A 1 87 ? -2.657 -6.635 6.114 1.00 81.88 87 LEU A CA 1
ATOM 671 C C . LEU A 1 87 ? -2.792 -7.070 4.655 1.00 81.88 87 LEU A C 1
ATOM 673 O O . LEU A 1 87 ? -1.859 -6.871 3.881 1.00 81.88 87 LEU A O 1
ATOM 677 N N . LYS A 1 88 ? -3.968 -7.579 4.270 1.00 82.62 88 LYS A N 1
ATOM 678 C CA . LYS A 1 88 ? -4.254 -8.027 2.898 1.00 82.62 88 LYS A CA 1
ATOM 679 C C . LYS A 1 88 ? -4.309 -6.874 1.894 1.00 82.62 88 LYS A C 1
ATOM 681 O O . LYS A 1 88 ? -3.847 -7.017 0.769 1.00 82.62 88 LYS A O 1
ATOM 686 N N . LEU A 1 89 ? -4.885 -5.737 2.288 1.00 83.81 89 LEU A N 1
ATOM 687 C CA . LEU A 1 89 ? -5.093 -4.579 1.409 1.00 83.81 89 LEU A CA 1
ATOM 688 C C . LEU A 1 89 ? -3.934 -3.572 1.445 1.00 83.81 89 LEU A C 1
ATOM 690 O O . LEU A 1 89 ? -3.803 -2.735 0.556 1.00 83.81 89 LEU A O 1
ATOM 694 N N . GLY A 1 90 ? -3.101 -3.616 2.484 1.00 79.25 90 GLY A N 1
ATOM 695 C CA . GLY A 1 90 ? -2.057 -2.625 2.751 1.00 79.25 90 GLY A CA 1
ATOM 696 C C . GLY A 1 90 ? -0.764 -2.819 1.961 1.00 79.25 90 GLY A C 1
ATOM 697 O O . GLY A 1 90 ? 0.211 -2.111 2.227 1.00 79.25 90 GLY A O 1
ATOM 698 N N . THR A 1 91 ? -0.729 -3.778 1.040 1.00 86.56 91 THR A N 1
ATOM 699 C CA . THR A 1 91 ? 0.430 -4.126 0.212 1.00 86.56 91 THR A CA 1
ATOM 700 C C . THR A 1 91 ? 0.037 -4.128 -1.259 1.00 86.56 91 THR A C 1
ATOM 702 O O . THR A 1 91 ? -1.144 -4.129 -1.608 1.00 86.56 91 THR A O 1
ATOM 705 N N . LYS A 1 92 ? 1.024 -4.111 -2.157 1.00 89.62 92 LYS A N 1
ATOM 706 C CA . LYS A 1 92 ? 0.762 -4.221 -3.599 1.00 89.62 92 LYS A CA 1
ATOM 707 C C . LYS A 1 92 ? 0.426 -5.643 -4.052 1.00 89.62 92 LYS A C 1
ATOM 709 O O . LYS A 1 92 ? -0.087 -5.783 -5.159 1.00 89.62 92 LYS A O 1
ATOM 714 N N . ASP A 1 93 ? 0.571 -6.645 -3.186 1.00 90.19 93 ASP A N 1
ATOM 715 C CA . ASP A 1 93 ? 0.131 -8.020 -3.462 1.00 90.19 93 ASP A CA 1
ATOM 716 C C . ASP A 1 93 ? -1.372 -8.124 -3.691 1.00 90.19 93 ASP A C 1
ATOM 718 O O . ASP A 1 93 ? -1.815 -8.996 -4.436 1.00 90.19 93 ASP A O 1
ATOM 722 N N . VAL A 1 94 ? -2.169 -7.197 -3.149 1.00 90.69 94 VAL A N 1
ATOM 723 C CA . VAL A 1 94 ? -3.599 -7.132 -3.468 1.00 90.69 94 VAL A CA 1
ATOM 724 C C . VAL A 1 94 ? -3.837 -7.047 -4.981 1.00 90.69 94 VAL A C 1
ATOM 726 O O . VAL A 1 94 ? -4.777 -7.658 -5.481 1.00 90.69 94 VAL A O 1
ATOM 729 N N . LEU A 1 95 ? -2.960 -6.370 -5.736 1.00 92.88 95 LEU A N 1
ATOM 730 C CA . LEU A 1 95 ? -3.061 -6.275 -7.196 1.00 92.88 95 LEU A CA 1
ATOM 731 C C . LEU A 1 95 ? -2.803 -7.627 -7.863 1.00 92.88 95 LEU A C 1
ATOM 733 O O . LEU A 1 95 ? -3.445 -7.952 -8.854 1.00 92.88 95 LEU A O 1
ATOM 737 N N . PHE A 1 96 ? -1.885 -8.419 -7.307 1.00 93.44 96 PHE A N 1
ATOM 738 C CA . PHE A 1 96 ? -1.603 -9.764 -7.792 1.00 93.44 96 PHE A CA 1
ATOM 739 C C . PHE A 1 96 ? -2.765 -10.705 -7.474 1.00 93.44 96 PHE A C 1
ATOM 741 O O . PHE A 1 96 ? -3.235 -11.402 -8.366 1.00 93.44 96 PHE A O 1
ATOM 748 N N . HIS A 1 97 ? -3.276 -10.702 -6.242 1.00 92.69 97 HIS A N 1
ATOM 749 C CA . HIS A 1 97 ? -4.375 -11.583 -5.830 1.00 92.69 97 HIS A CA 1
ATOM 750 C C . HIS A 1 97 ? -5.716 -11.266 -6.502 1.00 92.69 97 HIS A C 1
ATOM 752 O O . HIS A 1 97 ? -6.568 -12.144 -6.592 1.00 92.69 97 HIS A O 1
ATOM 758 N N . THR A 1 98 ? -5.912 -10.033 -6.976 1.00 93.69 98 THR A N 1
ATOM 759 C CA . THR A 1 98 ? -7.148 -9.597 -7.649 1.00 93.69 98 THR A CA 1
ATOM 760 C C . THR A 1 98 ? -7.020 -9.501 -9.172 1.00 93.69 98 THR A C 1
ATOM 762 O O . THR A 1 98 ? -7.959 -9.060 -9.831 1.00 93.69 98 THR A O 1
ATOM 765 N N . ARG A 1 99 ? -5.886 -9.925 -9.752 1.00 95.88 99 ARG A N 1
ATOM 766 C CA . ARG A 1 99 ? -5.581 -9.749 -11.186 1.00 95.88 99 ARG A CA 1
ATOM 767 C C . ARG A 1 99 ? -6.573 -10.427 -12.135 1.00 95.88 99 ARG A C 1
ATOM 769 O O . ARG A 1 99 ? -6.771 -9.929 -13.235 1.00 95.88 99 ARG A O 1
ATOM 776 N N . ASP A 1 100 ? -7.201 -11.513 -11.691 1.00 96.06 100 ASP A N 1
ATOM 777 C CA . ASP A 1 100 ? -8.130 -12.313 -12.499 1.00 96.06 100 ASP A CA 1
ATOM 778 C C . ASP A 1 100 ? -9.600 -11.873 -12.330 1.00 96.06 100 ASP A C 1
ATOM 780 O O . ASP A 1 100 ? -10.505 -12.459 -12.922 1.00 96.06 100 ASP A O 1
ATOM 784 N N . LEU A 1 101 ? -9.870 -10.841 -11.518 1.00 95.88 101 LEU A N 1
ATOM 785 C CA . LEU A 1 101 ? -11.209 -10.257 -11.395 1.00 95.88 101 LEU A CA 1
ATOM 786 C C . LEU A 1 101 ? -11.556 -9.400 -12.630 1.00 95.88 101 LEU A C 1
ATOM 788 O O . LEU A 1 101 ? -10.651 -8.932 -13.318 1.00 95.88 101 LEU A O 1
ATOM 792 N N . PRO A 1 102 ? -12.845 -9.090 -12.891 1.00 97.25 102 PRO A N 1
ATOM 793 C CA . PRO A 1 102 ? -13.253 -8.292 -14.059 1.00 97.25 102 PRO A CA 1
ATOM 794 C C . PRO A 1 102 ? -12.629 -6.889 -14.157 1.00 97.25 102 PRO A C 1
ATOM 796 O O . PRO A 1 102 ? -12.623 -6.288 -15.226 1.00 97.25 102 PRO A O 1
ATOM 799 N N . PHE A 1 103 ? -12.122 -6.358 -13.042 1.00 94.06 103 PHE A N 1
ATOM 800 C CA . PHE A 1 103 ? -11.411 -5.077 -12.955 1.00 94.06 103 PHE A CA 1
ATOM 801 C C . PHE A 1 103 ? -9.894 -5.243 -12.734 1.00 94.06 103 PHE A C 1
ATOM 803 O O . PHE A 1 103 ? -9.206 -4.280 -12.390 1.00 94.06 103 PHE A O 1
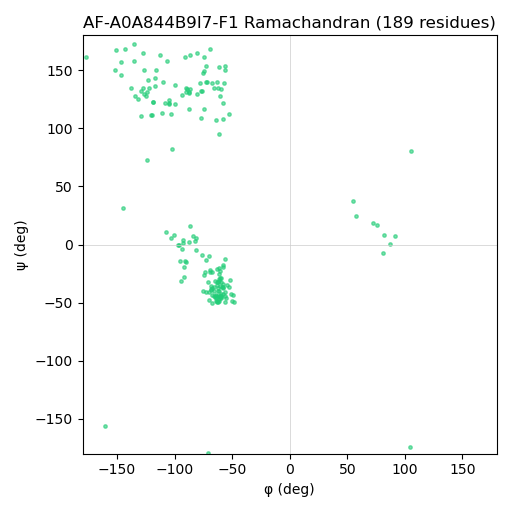ATOM 810 N N . GLY A 1 104 ? -9.380 -6.466 -12.870 1.00 93.94 104 GLY A N 1
ATOM 811 C CA . GLY A 1 104 ? -7.966 -6.793 -12.754 1.00 93.94 104 GLY A CA 1
ATOM 812 C C . GLY A 1 104 ? -7.128 -6.286 -13.934 1.00 93.94 104 GLY A C 1
ATOM 813 O O . GLY A 1 104 ? -7.613 -5.610 -14.840 1.00 93.94 104 GLY A O 1
ATOM 814 N N . SER A 1 105 ? -5.825 -6.569 -13.902 1.00 91.31 105 SER A N 1
ATOM 815 C CA . SER A 1 105 ? -4.863 -6.127 -14.925 1.00 91.31 105 SER A CA 1
ATOM 816 C C . SER A 1 105 ? -3.701 -7.120 -15.059 1.00 91.31 105 SER A C 1
ATOM 818 O O . SER A 1 105 ? -3.540 -7.983 -14.198 1.00 91.31 105 SER A O 1
ATOM 820 N N . ASP A 1 106 ? -2.880 -6.992 -16.113 1.00 93.94 106 ASP A N 1
ATOM 821 C CA . ASP A 1 106 ? -1.615 -7.741 -16.268 1.00 93.94 106 ASP A CA 1
ATOM 822 C C . ASP A 1 106 ? -0.660 -7.393 -15.117 1.00 93.94 106 ASP A C 1
ATOM 824 O O . ASP A 1 106 ? 0.041 -6.376 -15.137 1.00 93.94 106 ASP A O 1
ATOM 828 N N . VAL A 1 107 ? -0.679 -8.231 -14.080 1.00 95.12 107 VAL A N 1
ATOM 829 C CA . VAL A 1 107 ? 0.133 -8.091 -12.874 1.00 95.12 107 VAL A CA 1
ATOM 830 C C . VAL A 1 107 ? 0.928 -9.369 -12.664 1.00 95.12 107 VAL A C 1
ATOM 832 O O . VAL A 1 107 ? 0.370 -10.462 -12.574 1.00 95.12 107 VAL A O 1
ATOM 835 N N . CYS A 1 108 ? 2.239 -9.209 -12.503 1.00 94.31 108 CYS A N 1
ATOM 836 C CA . CYS A 1 108 ? 3.142 -10.259 -12.055 1.00 94.31 108 CYS A CA 1
ATOM 837 C C . CYS A 1 108 ? 3.776 -9.860 -10.728 1.00 94.31 108 CYS A C 1
ATOM 839 O O . CYS A 1 108 ? 4.088 -8.685 -10.513 1.00 94.31 108 CYS A O 1
ATOM 841 N N . ARG A 1 109 ? 3.974 -10.850 -9.863 1.00 94.81 109 ARG A N 1
ATOM 842 C CA . ARG A 1 109 ? 4.768 -10.718 -8.648 1.00 94.81 109 ARG A CA 1
ATOM 843 C C . ARG A 1 109 ? 6.218 -11.063 -8.976 1.00 94.81 109 ARG A C 1
ATOM 845 O O . ARG A 1 109 ? 6.470 -12.056 -9.652 1.00 94.81 109 ARG A O 1
ATOM 852 N N . VAL A 1 110 ? 7.142 -10.232 -8.505 1.00 94.62 110 VAL A N 1
ATOM 853 C CA . VAL A 1 110 ? 8.582 -10.435 -8.675 1.00 94.62 110 VAL A CA 1
ATOM 854 C C . VAL A 1 110 ? 9.207 -10.527 -7.293 1.00 94.62 110 VAL A C 1
ATOM 856 O O . VAL A 1 110 ? 9.223 -9.541 -6.559 1.00 94.62 110 VAL A O 1
ATOM 859 N N . ASP A 1 111 ? 9.691 -11.712 -6.944 1.00 92.00 111 ASP A N 1
ATOM 860 C CA . ASP A 1 111 ? 10.148 -12.060 -5.597 1.00 92.00 111 ASP A CA 1
ATOM 861 C C . ASP A 1 111 ? 11.658 -11.888 -5.411 1.00 92.00 111 ASP A C 1
ATOM 863 O O . ASP A 1 111 ? 12.155 -11.880 -4.287 1.00 92.00 111 ASP A O 1
ATOM 867 N N . SER A 1 112 ? 12.414 -11.735 -6.502 1.00 94.00 112 SER A N 1
ATOM 868 C CA . SER A 1 112 ? 13.863 -11.538 -6.435 1.00 94.00 112 SER A CA 1
ATOM 869 C C . SER A 1 112 ? 14.393 -10.637 -7.543 1.00 94.00 112 SER A C 1
ATOM 871 O O . SER A 1 112 ? 13.814 -10.537 -8.627 1.00 94.00 112 SER A O 1
ATOM 873 N N . LEU A 1 113 ? 15.554 -10.029 -7.289 1.00 94.62 113 LEU A N 1
ATOM 874 C CA . LEU A 1 113 ? 16.258 -9.236 -8.294 1.00 94.62 113 LEU A CA 1
ATOM 875 C C . LEU A 1 113 ? 16.646 -10.080 -9.518 1.00 94.62 113 LEU A C 1
ATOM 877 O O . LEU A 1 113 ? 16.549 -9.602 -10.642 1.00 94.62 113 LEU A O 1
ATOM 881 N N . LYS A 1 114 ? 17.010 -11.350 -9.299 1.00 95.56 114 LYS A N 1
ATOM 882 C CA . LYS A 1 114 ? 17.305 -12.311 -10.367 1.00 95.56 114 LYS A CA 1
ATOM 883 C C . LYS A 1 114 ? 16.084 -12.553 -11.259 1.00 95.56 114 LYS A C 1
ATOM 885 O O . LYS A 1 114 ? 16.189 -12.472 -12.475 1.00 95.56 114 LYS A O 1
ATOM 890 N N . GLN A 1 115 ? 14.917 -12.786 -10.660 1.00 96.56 115 GLN A N 1
ATOM 891 C CA . GLN A 1 115 ? 13.675 -12.934 -11.420 1.00 96.56 115 GLN A CA 1
ATOM 892 C C . GLN A 1 115 ? 13.354 -11.656 -12.210 1.00 96.56 115 GLN A C 1
ATOM 894 O O . GLN A 1 115 ? 12.931 -11.728 -13.362 1.00 96.56 115 GLN A O 1
ATOM 899 N N . LEU A 1 116 ? 13.583 -10.475 -11.616 1.00 96.12 116 LEU A N 1
ATOM 900 C CA . LEU A 1 116 ? 13.397 -9.208 -12.323 1.00 96.12 116 LEU A CA 1
ATOM 901 C C . LEU A 1 116 ? 14.314 -9.110 -13.548 1.00 96.12 116 LEU A C 1
ATOM 903 O O . LEU A 1 116 ? 13.858 -8.704 -14.612 1.00 96.12 116 LEU A O 1
ATOM 907 N N . GLU A 1 117 ? 15.586 -9.473 -13.398 1.00 95.62 117 GLU A N 1
ATOM 908 C CA . GLU A 1 117 ? 16.572 -9.482 -14.480 1.00 95.62 117 GLU A CA 1
ATOM 909 C C . GLU A 1 117 ? 16.173 -10.424 -15.624 1.00 95.62 117 GLU A C 1
ATOM 911 O O . GLU A 1 117 ? 16.244 -10.036 -16.790 1.00 95.62 117 GLU A O 1
ATOM 916 N N . GLU A 1 118 ? 15.703 -11.627 -15.293 1.00 95.50 118 GLU A N 1
ATOM 917 C CA . GLU A 1 118 ? 15.324 -12.658 -16.265 1.00 95.50 118 GLU A CA 1
ATOM 918 C C . GLU A 1 118 ? 14.015 -12.323 -17.004 1.00 95.50 118 GLU A C 1
ATOM 920 O O . GLU A 1 118 ? 13.919 -12.511 -18.219 1.00 95.50 118 GLU A O 1
ATOM 925 N N . GLU A 1 119 ? 13.002 -11.797 -16.306 1.00 95.81 119 GLU A N 1
ATOM 926 C CA . GLU A 1 119 ? 11.658 -11.616 -16.874 1.00 95.81 119 GLU A CA 1
ATOM 927 C C . GLU A 1 119 ? 11.394 -10.225 -17.465 1.00 95.81 119 GLU A C 1
ATOM 929 O O . GLU A 1 119 ? 10.603 -10.085 -18.407 1.00 95.81 119 GLU A O 1
ATOM 934 N N . LEU A 1 120 ? 12.005 -9.167 -16.916 1.00 95.56 120 LEU A N 1
ATOM 935 C CA . LEU A 1 120 ? 11.708 -7.790 -17.324 1.00 95.56 120 LEU A CA 1
ATOM 936 C C . LEU A 1 120 ? 11.932 -7.532 -18.825 1.00 95.56 120 LEU A C 1
ATOM 938 O O . LEU A 1 120 ? 11.067 -6.879 -19.421 1.00 95.56 120 LEU A O 1
ATOM 942 N N . PRO A 1 121 ? 13.016 -8.020 -19.470 1.00 94.56 121 PRO A N 1
ATOM 943 C CA . PRO A 1 121 ? 13.231 -7.794 -20.896 1.00 94.56 121 PRO A CA 1
ATOM 944 C C . PRO A 1 121 ? 12.053 -8.279 -21.742 1.00 94.56 121 PRO A C 1
ATOM 946 O O . PRO A 1 121 ? 11.517 -7.525 -22.554 1.00 94.56 121 PRO A O 1
ATOM 949 N N . GLU A 1 122 ? 11.596 -9.511 -21.522 1.00 94.00 122 GLU A N 1
ATOM 950 C CA . GLU A 1 122 ? 10.520 -10.094 -22.322 1.00 94.00 122 GLU A CA 1
ATOM 951 C C . GLU A 1 122 ? 9.193 -9.362 -22.105 1.00 94.00 122 GLU A C 1
ATOM 953 O O . GLU A 1 122 ? 8.476 -9.037 -23.055 1.00 94.00 122 GLU A O 1
ATOM 958 N N . ARG A 1 123 ? 8.896 -8.970 -20.862 1.00 94.81 123 ARG A N 1
ATOM 959 C CA . ARG A 1 123 ? 7.707 -8.156 -20.568 1.00 94.81 123 ARG A CA 1
ATOM 960 C C . ARG A 1 123 ? 7.753 -6.794 -21.258 1.00 94.81 123 ARG A C 1
ATOM 962 O O . ARG A 1 123 ? 6.726 -6.328 -21.744 1.00 94.81 123 ARG A O 1
ATOM 969 N N . LEU A 1 124 ? 8.928 -6.171 -21.352 1.00 96.19 124 LEU A N 1
ATOM 970 C CA . LEU A 1 124 ? 9.102 -4.882 -22.025 1.00 96.19 124 LEU A CA 1
ATOM 971 C C . LEU A 1 124 ? 8.937 -4.956 -23.550 1.00 96.19 124 LEU A C 1
ATOM 973 O O . LEU A 1 124 ? 8.578 -3.946 -24.161 1.00 96.19 124 LEU A O 1
ATOM 977 N N . ARG A 1 125 ? 9.135 -6.126 -24.178 1.00 94.88 125 ARG A N 1
ATOM 978 C CA . ARG A 1 125 ? 8.809 -6.319 -25.607 1.00 94.88 125 ARG A CA 1
ATOM 979 C C . ARG A 1 125 ? 7.323 -6.112 -25.891 1.00 94.88 125 ARG A C 1
ATOM 981 O O . ARG A 1 125 ? 6.963 -5.640 -26.963 1.00 94.88 125 ARG A O 1
ATOM 988 N N . HIS A 1 126 ? 6.479 -6.391 -24.901 1.00 94.25 126 HIS A N 1
ATOM 989 C CA . HIS A 1 126 ? 5.032 -6.197 -24.943 1.00 94.25 126 HIS A CA 1
ATOM 990 C C . HIS A 1 126 ? 4.612 -4.775 -24.520 1.00 94.25 126 HIS A C 1
ATOM 992 O O . HIS A 1 126 ? 3.453 -4.538 -24.178 1.00 94.25 126 HIS A O 1
ATOM 998 N N . GLY A 1 127 ? 5.549 -3.824 -24.482 1.00 95.19 127 GLY A N 1
ATOM 999 C CA . GLY A 1 127 ? 5.300 -2.419 -24.170 1.00 95.19 127 GLY A CA 1
ATOM 1000 C C . GLY A 1 127 ? 5.726 -1.993 -22.758 1.00 95.19 127 GLY A C 1
ATOM 1001 O O . GLY A 1 127 ? 6.342 -2.760 -22.017 1.00 95.19 127 GLY A O 1
ATOM 1002 N N . PRO A 1 128 ? 5.415 -0.744 -22.365 1.00 97.06 128 PRO A N 1
ATOM 1003 C CA . PRO A 1 128 ? 5.819 -0.188 -21.075 1.00 97.06 128 PRO A CA 1
ATOM 1004 C C . PRO A 1 128 ? 5.346 -1.030 -19.887 1.00 97.06 128 PRO A C 1
ATOM 1006 O O . PRO A 1 128 ? 4.288 -1.658 -19.936 1.00 97.06 128 PRO A O 1
ATOM 1009 N N . ARG A 1 129 ? 6.105 -1.001 -18.790 1.00 97.62 129 ARG A N 1
ATOM 1010 C CA . ARG A 1 129 ? 5.751 -1.655 -17.526 1.00 97.62 129 ARG A CA 1
ATOM 1011 C C . ARG A 1 129 ? 5.816 -0.679 -16.361 1.00 97.62 129 ARG A C 1
ATOM 1013 O O . ARG A 1 129 ? 6.581 0.285 -16.377 1.00 97.62 129 ARG A O 1
ATOM 1020 N N . VAL A 1 130 ? 4.979 -0.927 -15.355 1.00 97.12 130 VAL A N 1
ATOM 1021 C CA . VAL A 1 130 ? 5.002 -0.200 -14.084 1.00 97.12 130 VAL A CA 1
ATOM 1022 C C . VAL A 1 130 ? 5.484 -1.152 -13.001 1.00 97.12 130 VAL A C 1
ATOM 1024 O O . VAL A 1 130 ? 4.783 -2.101 -12.663 1.00 97.12 130 VAL A O 1
ATOM 1027 N N . LEU A 1 131 ? 6.664 -0.884 -12.452 1.00 96.56 131 LEU A N 1
ATOM 1028 C CA . LEU A 1 131 ? 7.223 -1.623 -11.325 1.00 96.56 131 LEU A CA 1
ATOM 1029 C C . LEU A 1 131 ? 6.784 -0.944 -10.031 1.00 96.56 131 LEU A C 1
ATOM 1031 O O . LEU A 1 131 ? 6.816 0.284 -9.926 1.00 96.56 131 LEU A O 1
ATOM 1035 N N . LYS A 1 132 ? 6.332 -1.727 -9.054 1.00 94.69 132 LYS A N 1
ATOM 1036 C CA . LYS A 1 132 ? 5.843 -1.214 -7.773 1.00 94.69 132 LYS A CA 1
ATOM 1037 C C . LYS A 1 132 ? 6.490 -2.007 -6.651 1.00 94.69 132 LYS A C 1
ATOM 1039 O O . LYS A 1 132 ? 6.360 -3.225 -6.628 1.00 94.69 132 LYS A O 1
ATOM 1044 N N . GLN A 1 133 ? 7.140 -1.316 -5.723 1.00 91.44 133 GLN A N 1
ATOM 1045 C CA . GLN A 1 133 ? 7.607 -1.929 -4.483 1.00 91.44 133 GLN A CA 1
ATOM 1046 C C . GLN A 1 133 ? 6.424 -2.478 -3.668 1.00 91.44 133 GLN A C 1
ATOM 1048 O O . GLN A 1 133 ? 5.308 -1.948 -3.744 1.00 91.44 133 GLN A O 1
ATOM 1053 N N . TYR A 1 134 ? 6.684 -3.507 -2.860 1.00 85.88 134 TYR A N 1
ATOM 1054 C CA . TYR A 1 134 ? 5.670 -4.221 -2.077 1.00 85.88 134 TYR A CA 1
ATOM 1055 C C . TYR A 1 134 ? 4.864 -3.299 -1.147 1.00 85.88 134 TYR A C 1
ATOM 1057 O O . TYR A 1 134 ? 3.628 -3.357 -1.112 1.00 85.88 134 TYR A O 1
ATOM 1065 N N . ARG A 1 135 ? 5.550 -2.389 -0.444 1.00 81.38 135 ARG A N 1
ATOM 1066 C CA . ARG A 1 135 ? 4.943 -1.344 0.391 1.00 81.38 135 ARG A CA 1
ATOM 1067 C C . ARG A 1 135 ? 5.497 0.022 0.028 1.00 81.38 135 ARG A C 1
ATOM 1069 O O . ARG A 1 135 ? 6.696 0.202 -0.090 1.00 81.38 135 ARG A O 1
ATOM 1076 N N . GLY A 1 136 ? 4.613 1.001 -0.107 1.00 79.38 136 GLY A N 1
ATOM 1077 C CA . GLY A 1 136 ? 4.984 2.370 -0.435 1.00 79.38 136 GLY A CA 1
ATOM 1078 C C . GLY A 1 136 ? 3.769 3.283 -0.450 1.00 79.38 136 GLY A C 1
ATOM 1079 O O . GLY A 1 136 ? 2.630 2.823 -0.566 1.00 79.38 136 GLY A O 1
ATOM 1080 N N . GLN A 1 137 ? 4.016 4.585 -0.355 1.00 80.50 137 GLN A N 1
ATOM 1081 C CA . GLN A 1 137 ? 2.985 5.618 -0.407 1.00 80.50 137 GLN A CA 1
ATOM 1082 C C . GLN A 1 137 ? 3.414 6.768 -1.319 1.00 80.50 137 GLN A C 1
ATOM 1084 O O . GLN A 1 137 ? 4.601 6.956 -1.580 1.00 80.50 137 GLN A O 1
ATOM 1089 N N . SER A 1 138 ? 2.439 7.534 -1.812 1.00 82.94 138 SER A N 1
ATOM 1090 C CA . SER A 1 138 ? 2.675 8.806 -2.515 1.00 82.94 138 SER A CA 1
ATOM 1091 C C . SER A 1 138 ? 3.634 8.721 -3.716 1.00 82.94 138 SER A C 1
ATOM 1093 O O . SER A 1 138 ? 4.438 9.620 -3.945 1.00 82.94 138 SER A O 1
ATOM 1095 N N . GLY A 1 139 ? 3.572 7.623 -4.477 1.00 88.25 139 GLY A N 1
ATOM 1096 C CA . GLY A 1 139 ? 4.420 7.394 -5.656 1.00 88.25 139 GLY A CA 1
ATOM 1097 C C . GLY A 1 139 ? 5.830 6.873 -5.351 1.00 88.25 139 GLY A C 1
ATOM 1098 O O . GLY A 1 139 ? 6.529 6.459 -6.274 1.00 88.25 139 GLY A O 1
ATOM 1099 N N . ASN A 1 140 ? 6.239 6.813 -4.078 1.00 87.62 140 ASN A N 1
ATOM 1100 C CA . ASN A 1 140 ? 7.516 6.218 -3.696 1.00 87.62 140 ASN A CA 1
ATOM 1101 C C . ASN A 1 140 ? 7.536 4.720 -4.065 1.00 87.62 140 ASN A C 1
ATOM 1103 O O . ASN A 1 140 ? 6.565 3.990 -3.841 1.00 87.62 140 ASN A O 1
ATOM 1107 N N . GLY A 1 141 ? 8.650 4.285 -4.659 1.00 91.19 141 GLY A N 1
ATOM 1108 C CA . GLY A 1 141 ? 8.858 2.962 -5.252 1.00 91.19 141 GLY A CA 1
ATOM 1109 C C . GLY A 1 141 ? 7.879 2.550 -6.352 1.00 91.19 141 GLY A C 1
ATOM 1110 O O . GLY A 1 141 ? 7.692 1.356 -6.570 1.00 91.19 141 GLY A O 1
ATOM 1111 N N . VAL A 1 142 ? 7.253 3.503 -7.048 1.00 95.88 142 VAL A N 1
ATOM 1112 C CA . VAL A 1 142 ? 6.488 3.240 -8.275 1.00 95.88 142 VAL A CA 1
ATOM 1113 C C . VAL A 1 142 ? 7.258 3.796 -9.466 1.00 95.88 142 VAL A C 1
ATOM 1115 O O . VAL A 1 142 ? 7.527 4.992 -9.528 1.00 95.88 142 VAL A O 1
ATOM 1118 N N . TRP A 1 143 ? 7.593 2.940 -10.424 1.00 97.44 143 TRP A N 1
ATOM 1119 C CA . TRP A 1 143 ? 8.466 3.262 -11.549 1.00 97.44 143 TRP A CA 1
ATOM 1120 C C . TRP A 1 143 ? 7.789 2.910 -12.863 1.00 97.44 143 TRP A C 1
ATOM 1122 O O . TRP A 1 143 ? 7.326 1.786 -13.033 1.00 97.44 143 TRP A O 1
ATOM 1132 N N . ARG A 1 144 ? 7.760 3.841 -13.815 1.00 98.12 144 ARG A N 1
ATOM 1133 C CA . ARG A 1 144 ? 7.445 3.530 -15.212 1.00 98.12 144 ARG A CA 1
ATOM 1134 C C . ARG A 1 144 ? 8.743 3.194 -15.934 1.00 98.12 144 ARG A C 1
ATOM 1136 O O . ARG A 1 144 ? 9.694 3.964 -15.854 1.00 98.12 144 ARG A O 1
ATOM 1143 N N . VAL A 1 145 ? 8.751 2.085 -16.662 1.00 98.12 145 VAL A N 1
ATOM 1144 C CA . VAL A 1 145 ? 9.894 1.597 -17.437 1.00 98.12 145 VAL A CA 1
ATOM 1145 C C . VAL A 1 145 ? 9.435 1.305 -18.860 1.00 98.12 145 VAL A C 1
ATOM 1147 O O . VAL A 1 145 ? 8.397 0.677 -19.072 1.00 98.12 145 VAL A O 1
ATOM 1150 N N . GLN A 1 146 ? 10.182 1.781 -19.849 1.00 98.06 146 GLN A N 1
ATOM 1151 C CA . GLN A 1 146 ? 9.873 1.595 -21.264 1.00 98.06 146 GLN A CA 1
ATOM 1152 C C . GLN A 1 146 ? 11.162 1.478 -22.077 1.00 98.06 146 GLN A C 1
ATOM 1154 O O . GLN A 1 146 ? 12.132 2.161 -21.777 1.00 98.06 146 GLN A O 1
ATOM 1159 N N . LEU A 1 147 ? 11.176 0.670 -23.138 1.00 97.69 147 LEU A N 1
ATOM 1160 C CA . LEU A 1 147 ? 12.308 0.641 -24.068 1.00 97.69 147 LEU A CA 1
ATOM 1161 C C . LEU A 1 147 ? 12.412 1.960 -24.850 1.00 97.69 147 LEU A C 1
ATOM 1163 O O . LEU A 1 147 ? 11.406 2.508 -25.301 1.00 97.69 147 LEU A O 1
ATOM 1167 N N . VAL A 1 148 ? 13.633 2.463 -25.042 1.00 95.94 148 VAL A N 1
ATOM 1168 C CA . VAL A 1 148 ? 13.884 3.653 -25.882 1.00 95.94 148 VAL A CA 1
ATOM 1169 C C . VAL A 1 148 ? 13.749 3.327 -27.379 1.00 95.94 148 VAL A C 1
ATOM 1171 O O . VAL A 1 148 ? 13.440 4.211 -28.172 1.00 95.94 148 VAL A O 1
ATOM 1174 N N . GLY A 1 149 ? 13.925 2.059 -27.758 1.00 91.81 149 GLY A N 1
ATOM 1175 C CA . GLY A 1 149 ? 13.806 1.552 -29.125 1.00 91.81 149 GLY A CA 1
ATOM 1176 C C . GLY A 1 149 ? 13.585 0.033 -29.139 1.00 91.81 149 GLY A C 1
ATOM 1177 O O . GLY A 1 149 ? 13.098 -0.512 -28.147 1.00 91.81 149 GLY A O 1
ATOM 1178 N N . P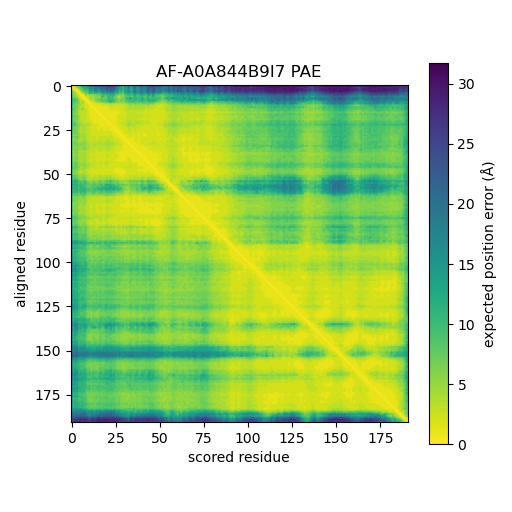RO A 1 150 ? 13.932 -0.672 -30.230 1.00 90.25 150 PRO A N 1
ATOM 1179 C CA . PRO A 1 150 ? 13.920 -2.132 -30.254 1.00 90.25 150 PRO A CA 1
ATOM 1180 C C . PRO A 1 150 ? 14.800 -2.726 -29.148 1.00 90.25 150 PRO A C 1
ATOM 1182 O O . PRO A 1 150 ? 15.773 -2.109 -28.710 1.00 90.25 150 PRO A O 1
ATOM 1185 N N . MET A 1 151 ? 14.472 -3.942 -28.711 1.00 89.88 151 MET A N 1
ATOM 1186 C CA . MET A 1 151 ? 15.295 -4.656 -27.738 1.00 89.88 151 MET A CA 1
ATOM 1187 C C . MET A 1 151 ? 16.703 -4.892 -28.301 1.00 89.88 151 MET A C 1
ATOM 1189 O O . MET A 1 151 ? 16.848 -5.460 -29.383 1.00 89.88 151 MET A O 1
ATOM 1193 N N . ALA A 1 152 ? 17.717 -4.493 -27.539 1.00 88.75 152 ALA A N 1
ATOM 1194 C CA . ALA A 1 152 ? 19.134 -4.671 -27.839 1.00 88.75 152 ALA A CA 1
ATOM 1195 C C . ALA A 1 152 ? 19.871 -5.159 -26.584 1.00 88.75 152 ALA A C 1
ATOM 1197 O O . ALA A 1 152 ? 19.289 -5.185 -25.498 1.00 88.75 152 ALA A O 1
ATOM 1198 N N . THR A 1 153 ? 21.147 -5.515 -26.724 1.00 85.81 153 THR A N 1
ATOM 1199 C CA . THR A 1 153 ? 21.997 -5.937 -25.605 1.00 85.81 153 THR A CA 1
ATOM 1200 C C . THR A 1 153 ? 23.196 -4.986 -25.493 1.00 85.81 153 THR A C 1
ATOM 1202 O O . THR A 1 153 ? 24.034 -5.005 -26.395 1.00 85.81 153 THR A O 1
ATOM 1205 N N . PRO A 1 154 ? 23.300 -4.160 -24.431 1.00 82.94 154 PRO A N 1
ATOM 1206 C CA . PRO A 1 154 ? 22.327 -3.978 -23.349 1.00 82.94 154 PRO A CA 1
ATOM 1207 C C . PRO A 1 154 ? 21.092 -3.169 -23.788 1.00 82.94 154 PRO A C 1
ATOM 1209 O O . PRO A 1 154 ? 21.162 -2.288 -24.647 1.00 82.94 154 PRO A O 1
ATOM 1212 N N . ALA A 1 155 ? 19.938 -3.455 -23.180 1.00 91.19 155 ALA A N 1
ATOM 1213 C CA . ALA A 1 155 ? 18.703 -2.742 -23.492 1.00 91.19 155 ALA A CA 1
ATOM 1214 C C . ALA A 1 155 ? 18.698 -1.362 -22.827 1.00 91.19 155 ALA A C 1
ATOM 1216 O O . ALA A 1 155 ? 18.940 -1.245 -21.622 1.00 91.19 155 ALA A O 1
ATOM 1217 N N . ARG A 1 156 ? 18.364 -0.321 -23.599 1.00 96.19 156 ARG A N 1
ATOM 1218 C CA . ARG A 1 156 ? 18.205 1.046 -23.085 1.00 96.19 156 ARG A CA 1
ATOM 1219 C C . ARG A 1 156 ? 16.756 1.333 -22.722 1.00 96.19 156 ARG A C 1
ATOM 1221 O O . ARG A 1 156 ? 15.840 1.155 -23.529 1.00 96.19 156 ARG A O 1
ATOM 1228 N N . LEU A 1 157 ? 16.575 1.827 -21.507 1.00 97.88 157 LEU A N 1
ATOM 1229 C CA . LEU A 1 157 ? 15.297 2.060 -20.863 1.00 97.88 157 LEU A CA 1
ATOM 1230 C C . LEU A 1 157 ? 15.110 3.545 -20.584 1.00 97.88 157 LEU A C 1
ATOM 1232 O O . LEU A 1 157 ? 16.007 4.206 -20.075 1.00 97.88 157 LEU A O 1
ATOM 1236 N N . ARG A 1 158 ? 13.911 4.038 -20.863 1.00 98.25 158 ARG A N 1
ATOM 1237 C CA . ARG A 1 158 ? 13.357 5.271 -20.324 1.00 98.25 158 ARG A CA 1
ATOM 1238 C C . ARG A 1 158 ? 12.664 4.926 -19.010 1.00 98.25 158 ARG A C 1
ATOM 1240 O O . ARG A 1 158 ? 11.713 4.138 -19.002 1.00 98.25 158 ARG A O 1
ATOM 1247 N N . VAL A 1 159 ? 13.157 5.484 -17.914 1.00 98.31 159 VAL A N 1
ATOM 1248 C CA . VAL A 1 159 ? 12.722 5.176 -16.552 1.00 98.31 159 VAL A CA 1
ATOM 1249 C C . VAL A 1 159 ? 12.279 6.458 -15.868 1.00 98.31 159 VAL A C 1
ATOM 1251 O O . VAL A 1 159 ? 12.999 7.450 -15.879 1.00 98.31 159 VAL A O 1
ATOM 1254 N N . ARG A 1 160 ? 11.103 6.438 -15.240 1.00 97.94 160 ARG A N 1
ATOM 1255 C CA . ARG A 1 160 ? 10.604 7.570 -14.455 1.00 97.94 160 ARG A CA 1
ATOM 1256 C C . ARG A 1 160 ? 10.039 7.104 -13.126 1.00 97.94 160 ARG A C 1
ATOM 1258 O O . ARG A 1 160 ? 9.167 6.231 -13.091 1.00 97.94 160 ARG A O 1
ATOM 1265 N N . HIS A 1 161 ? 10.502 7.716 -12.041 1.00 96.94 161 HIS A N 1
ATOM 1266 C CA . HIS A 1 161 ? 9.922 7.527 -10.714 1.00 96.94 161 HIS A CA 1
ATOM 1267 C C . HIS A 1 161 ? 8.638 8.349 -10.580 1.00 96.94 161 HIS A C 1
ATOM 1269 O O . HIS A 1 161 ? 8.567 9.481 -11.051 1.00 96.94 161 HIS A O 1
ATOM 1275 N N . ALA A 1 162 ? 7.605 7.790 -9.955 1.00 95.81 162 ALA A N 1
ATOM 1276 C CA . ALA A 1 162 ? 6.335 8.487 -9.761 1.00 95.81 162 ALA A CA 1
ATOM 1277 C C . ALA A 1 162 ? 6.351 9.453 -8.564 1.00 95.81 162 ALA A C 1
ATOM 1279 O O . ALA A 1 162 ? 5.357 10.143 -8.325 1.00 95.81 162 ALA A O 1
ATOM 1280 N N . GLN A 1 163 ? 7.440 9.496 -7.790 1.00 92.94 163 GLN A N 1
ATOM 1281 C CA . GLN A 1 163 ? 7.599 10.472 -6.721 1.00 92.94 163 GLN A CA 1
ATOM 1282 C C . GLN A 1 163 ? 7.631 11.893 -7.307 1.00 92.94 163 GLN A C 1
ATOM 1284 O O . GLN A 1 163 ? 8.173 12.150 -8.383 1.00 92.94 163 GLN A O 1
ATOM 1289 N N . ARG A 1 164 ? 6.982 12.836 -6.617 1.00 90.62 164 ARG A N 1
ATOM 1290 C CA . ARG A 1 164 ? 6.896 14.227 -7.079 1.00 90.62 164 ARG A CA 1
ATOM 1291 C C . ARG A 1 164 ? 8.301 14.823 -7.211 1.00 90.62 164 ARG A C 1
ATOM 1293 O O . ARG A 1 164 ? 9.092 14.721 -6.281 1.00 90.62 164 ARG A O 1
ATOM 1300 N N . GLY A 1 165 ? 8.553 15.493 -8.334 1.00 92.31 165 GLY A N 1
ATOM 1301 C CA . GLY A 1 165 ? 9.841 16.125 -8.631 1.00 92.31 165 GLY A CA 1
ATOM 1302 C C . GLY A 1 165 ? 10.857 15.199 -9.298 1.00 92.31 165 GLY A C 1
ATOM 1303 O O . GLY A 1 165 ? 11.958 15.644 -9.582 1.00 92.31 165 GLY A O 1
ATOM 1304 N N . SER A 1 166 ? 10.506 13.939 -9.565 1.00 93.62 166 SER A N 1
ATOM 1305 C CA . SER A 1 166 ? 11.389 13.025 -10.284 1.00 93.62 166 SER A CA 1
ATOM 1306 C C . SER A 1 166 ? 11.347 13.241 -11.797 1.00 93.62 166 SER A C 1
ATOM 1308 O O . SER A 1 166 ? 10.274 13.224 -12.424 1.00 93.62 166 SER A O 1
ATOM 1310 N N . ASP A 1 167 ? 12.540 13.374 -12.368 1.00 95.88 167 ASP A N 1
ATOM 1311 C CA . ASP A 1 167 ? 12.764 13.449 -13.804 1.00 95.88 167 ASP A CA 1
ATOM 1312 C C . ASP A 1 167 ? 12.757 12.066 -14.461 1.00 95.88 167 ASP A C 1
ATOM 1314 O O . ASP A 1 167 ? 12.809 11.015 -13.816 1.00 95.88 167 ASP A O 1
ATOM 1318 N N . GLU A 1 168 ? 12.630 12.079 -15.782 1.00 97.44 168 GLU A N 1
ATOM 1319 C CA . GLU A 1 168 ? 12.791 10.891 -16.602 1.00 97.44 168 GLU A CA 1
ATOM 1320 C 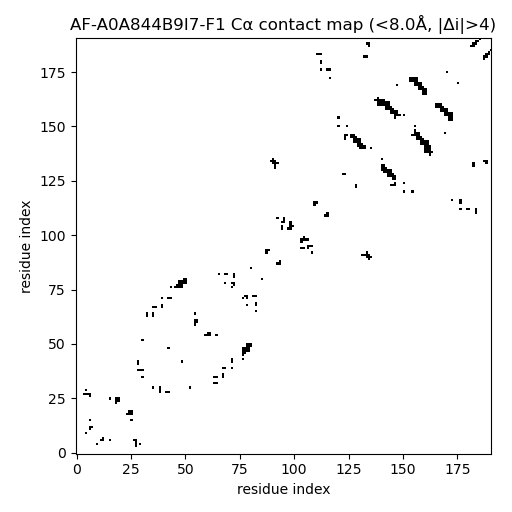C . GLU A 1 168 ? 14.267 10.711 -16.969 1.00 97.44 168 GLU A C 1
ATOM 1322 O O . GLU A 1 168 ? 14.914 11.630 -17.466 1.00 97.44 168 GLU A O 1
ATOM 1327 N N . GLU A 1 169 ? 14.786 9.508 -16.755 1.00 97.94 169 GLU A N 1
ATOM 1328 C CA . GLU A 1 169 ? 16.174 9.146 -17.022 1.00 97.94 169 GLU A CA 1
ATOM 1329 C C . GLU A 1 169 ? 16.249 8.068 -18.106 1.00 97.94 169 GLU A C 1
ATOM 1331 O O . GLU A 1 169 ? 15.365 7.215 -18.232 1.00 97.94 169 GLU A O 1
ATOM 1336 N N . VAL A 1 170 ? 17.344 8.067 -18.870 1.00 97.88 170 VAL A N 1
ATOM 1337 C CA . VAL A 1 170 ? 17.684 6.961 -19.771 1.00 97.88 170 VAL A CA 1
ATOM 1338 C C . VAL A 1 170 ? 18.824 6.157 -19.165 1.00 97.88 170 VAL A C 1
ATOM 1340 O O . VAL A 1 170 ? 19.912 6.688 -18.962 1.00 97.88 170 VAL A O 1
ATOM 1343 N N . MET A 1 171 ? 18.596 4.870 -18.921 1.00 97.50 171 MET A N 1
ATOM 1344 C CA . MET A 1 171 ? 19.579 3.969 -18.312 1.00 97.50 171 MET A CA 1
ATOM 1345 C C . MET A 1 171 ? 19.509 2.564 -18.909 1.00 97.50 171 MET A C 1
ATOM 1347 O O . MET A 1 171 ? 18.579 2.234 -19.640 1.00 97.50 171 MET A O 1
ATO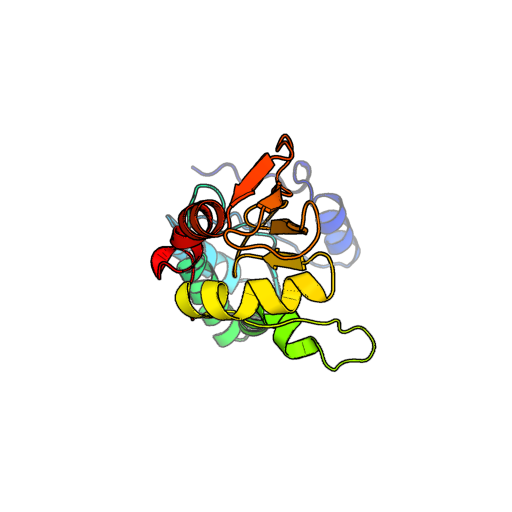M 1351 N N . GLU A 1 172 ? 20.500 1.734 -18.611 1.00 96.50 172 GLU A N 1
ATOM 1352 C CA . GLU A 1 172 ? 20.510 0.321 -18.999 1.00 96.50 172 GLU A CA 1
ATOM 1353 C C . GLU A 1 172 ? 19.891 -0.559 -17.906 1.00 96.50 172 GLU A C 1
ATOM 1355 O O . GLU A 1 172 ? 19.801 -0.148 -16.746 1.00 96.50 172 GLU A O 1
ATOM 1360 N N . ILE A 1 173 ? 19.488 -1.784 -18.264 1.00 94.19 173 ILE A N 1
ATOM 1361 C CA . ILE A 1 173 ? 18.916 -2.753 -17.311 1.00 94.19 173 ILE A CA 1
ATOM 1362 C C . ILE A 1 173 ? 19.785 -2.925 -16.050 1.00 94.19 173 ILE A C 1
ATOM 1364 O O . ILE A 1 173 ? 19.222 -2.799 -14.964 1.00 94.19 173 ILE A O 1
ATOM 1368 N N . PRO A 1 174 ? 21.118 -3.130 -16.125 1.00 95.31 174 PRO A N 1
ATOM 1369 C CA . PRO A 1 174 ? 21.930 -3.311 -14.918 1.00 95.31 174 PRO A CA 1
ATOM 1370 C C . PRO A 1 174 ? 21.865 -2.118 -13.954 1.00 95.31 174 PRO A C 1
ATOM 1372 O O . PRO A 1 174 ? 21.802 -2.300 -12.740 1.00 95.31 174 PRO A O 1
ATOM 1375 N N . ALA A 1 175 ? 21.806 -0.890 -14.483 1.00 97.06 175 ALA A N 1
ATOM 1376 C CA . ALA A 1 175 ? 21.676 0.318 -13.671 1.00 97.06 175 ALA A CA 1
ATOM 1377 C C . ALA A 1 175 ? 20.298 0.413 -12.994 1.00 97.06 175 ALA A C 1
ATOM 1379 O O . ALA A 1 175 ? 20.207 0.805 -11.829 1.00 97.06 175 ALA A O 1
ATOM 1380 N N . LEU A 1 176 ? 19.231 0.010 -13.694 1.00 96.75 176 LEU A N 1
ATOM 1381 C CA . LEU A 1 176 ? 17.898 -0.096 -13.101 1.00 96.75 176 LEU A CA 1
ATOM 1382 C C . LEU A 1 176 ? 17.866 -1.162 -11.997 1.00 96.75 176 LEU A C 1
ATOM 1384 O O . LEU A 1 176 ? 17.345 -0.896 -10.918 1.00 96.75 176 LEU A O 1
ATOM 1388 N N . LEU A 1 177 ? 18.441 -2.344 -12.236 1.00 96.06 177 LEU A N 1
ATOM 1389 C CA . LEU A 1 177 ? 18.494 -3.428 -11.251 1.00 96.06 177 LEU A CA 1
ATOM 1390 C C . LEU A 1 177 ? 19.237 -2.995 -9.985 1.00 96.06 177 LEU A C 1
ATOM 1392 O O . LEU A 1 177 ? 18.706 -3.161 -8.891 1.00 96.06 177 LEU A O 1
ATOM 1396 N N . ALA A 1 178 ? 20.397 -2.347 -10.119 1.00 96.31 178 ALA A N 1
ATOM 1397 C CA . ALA A 1 178 ? 21.131 -1.800 -8.977 1.00 96.31 178 ALA A CA 1
ATOM 1398 C C . ALA A 1 178 ? 20.291 -0.795 -8.169 1.00 96.31 178 ALA A C 1
ATOM 1400 O O . ALA A 1 178 ? 20.334 -0.787 -6.941 1.00 96.31 178 ALA A O 1
ATOM 1401 N N . ARG A 1 179 ? 19.475 0.022 -8.847 1.00 95.44 179 ARG A N 1
ATOM 1402 C CA . ARG A 1 179 ? 18.581 0.995 -8.203 1.00 95.44 179 ARG A CA 1
ATOM 1403 C C . ARG A 1 179 ? 17.399 0.345 -7.479 1.00 95.44 179 ARG A C 1
ATOM 1405 O O . ARG A 1 179 ? 16.930 0.888 -6.482 1.00 95.44 179 ARG A O 1
ATOM 1412 N N . LEU A 1 180 ? 16.907 -0.785 -7.983 1.00 95.12 180 LEU A N 1
ATOM 1413 C CA . LEU A 1 180 ? 15.778 -1.519 -7.406 1.00 95.12 180 LEU A CA 1
ATOM 1414 C C . LEU A 1 180 ? 16.206 -2.575 -6.381 1.00 95.12 180 LEU A C 1
ATOM 1416 O O . LEU A 1 180 ? 15.356 -3.038 -5.625 1.00 95.12 180 LEU A O 1
ATOM 1420 N N . ALA A 1 181 ? 17.493 -2.932 -6.321 1.00 94.06 181 ALA A N 1
ATOM 1421 C CA . ALA A 1 181 ? 18.032 -3.937 -5.408 1.00 94.06 181 ALA A CA 1
ATOM 1422 C C . ALA A 1 181 ? 17.599 -3.743 -3.939 1.00 94.06 181 ALA A C 1
ATOM 1424 O O . ALA A 1 181 ? 17.148 -4.726 -3.349 1.00 94.06 181 ALA A O 1
ATOM 1425 N N . PRO A 1 182 ? 17.592 -2.516 -3.368 1.00 91.25 182 PRO A N 1
ATOM 1426 C CA . PRO A 1 182 ? 17.148 -2.317 -1.987 1.00 91.25 182 PRO A CA 1
ATOM 1427 C C . PRO A 1 182 ? 15.690 -2.726 -1.727 1.00 91.25 182 PRO A C 1
ATOM 1429 O O . PRO A 1 182 ? 15.324 -3.011 -0.594 1.00 91.25 182 PRO A O 1
ATOM 1432 N N . TYR A 1 183 ? 14.823 -2.778 -2.746 1.00 89.69 183 TYR A N 1
ATOM 1433 C CA . TYR A 1 183 ? 13.425 -3.200 -2.568 1.00 89.69 183 TYR A CA 1
ATOM 1434 C C . TYR A 1 183 ? 13.260 -4.701 -2.330 1.00 89.69 183 TYR A C 1
ATOM 1436 O O . TYR A 1 183 ? 12.178 -5.126 -1.936 1.00 89.69 183 TYR A O 1
ATOM 1444 N N . PHE A 1 184 ? 14.309 -5.487 -2.569 1.00 88.62 184 PHE A N 1
ATOM 1445 C CA . PHE A 1 184 ? 14.328 -6.926 -2.319 1.00 88.62 184 PHE A CA 1
ATOM 1446 C C . PHE A 1 184 ? 14.973 -7.277 -0.968 1.00 88.62 184 PHE A C 1
ATOM 1448 O O . PHE A 1 184 ? 15.046 -8.451 -0.611 1.00 88.62 184 PHE A O 1
ATOM 1455 N N . GLU A 1 185 ? 15.436 -6.283 -0.204 1.00 84.50 185 GLU A N 1
ATOM 1456 C CA . GLU A 1 185 ? 15.976 -6.496 1.139 1.00 84.50 185 GLU A CA 1
ATOM 1457 C C . GLU A 1 185 ? 14.847 -6.816 2.139 1.00 84.50 185 GLU A C 1
ATOM 1459 O O . GLU A 1 185 ? 13.801 -6.157 2.114 1.00 84.50 185 GLU A O 1
ATOM 1464 N N . PRO A 1 186 ? 15.047 -7.762 3.079 1.00 71.88 186 PRO A N 1
ATOM 1465 C CA . PRO A 1 186 ? 14.032 -8.138 4.068 1.00 71.88 186 PRO A CA 1
ATOM 1466 C C . PRO A 1 186 ? 13.459 -6.954 4.857 1.00 71.88 186 PRO A C 1
ATOM 1468 O O . PRO A 1 186 ? 12.259 -6.899 5.128 1.00 71.88 186 PRO A O 1
ATOM 1471 N N . GLU A 1 187 ? 14.305 -5.970 5.166 1.00 64.56 187 GLU A N 1
ATOM 1472 C CA . GLU A 1 187 ? 13.965 -4.774 5.942 1.00 64.56 187 GLU A CA 1
ATOM 1473 C C . GLU A 1 187 ? 13.022 -3.808 5.207 1.00 64.56 187 GLU A C 1
ATOM 1475 O O . GLU A 1 187 ? 12.315 -3.024 5.843 1.00 64.56 187 GLU A O 1
ATOM 1480 N N . LYS A 1 188 ? 12.972 -3.870 3.870 1.00 62.41 188 LYS A N 1
ATOM 1481 C CA . LYS A 1 188 ? 12.066 -3.065 3.031 1.00 62.41 188 LYS A CA 1
ATOM 1482 C C . LYS A 1 188 ? 10.747 -3.779 2.723 1.00 62.41 188 LYS A C 1
ATOM 1484 O O . LYS A 1 188 ? 9.882 -3.213 2.051 1.00 62.41 188 LYS A O 1
ATOM 1489 N N . GLY A 1 189 ? 10.559 -4.962 3.308 1.00 52.53 189 GLY A N 1
ATOM 1490 C CA . GLY A 1 189 ? 9.367 -5.787 3.194 1.00 52.53 189 GLY A CA 1
ATOM 1491 C C . GLY A 1 189 ? 9.616 -6.975 2.281 1.00 52.53 189 GLY A C 1
ATOM 1492 O O . GLY A 1 189 ? 9.207 -6.949 1.125 1.00 52.53 189 GLY A O 1
ATOM 1493 N N . SER A 1 190 ? 10.246 -8.016 2.823 1.00 40.25 190 SER A N 1
ATOM 1494 C CA . SER A 1 190 ? 10.060 -9.366 2.290 1.00 40.25 190 SER A CA 1
ATOM 1495 C C . SER A 1 190 ? 8.837 -10.028 2.941 1.00 40.25 190 SER A C 1
ATOM 1497 O O . SER A 1 190 ? 8.297 -9.527 3.931 1.00 40.25 190 SER A O 1
ATOM 1499 N N . ILE A 1 191 ? 8.385 -11.084 2.275 1.00 43.22 191 ILE A N 1
ATOM 1500 C CA . ILE A 1 191 ? 7.152 -11.867 2.445 1.00 43.22 191 ILE A CA 1
ATOM 1501 C C . ILE A 1 191 ? 6.933 -12.307 3.893 1.00 43.22 191 ILE A C 1
ATOM 1503 O O . ILE A 1 191 ? 7.898 -12.818 4.501 1.00 43.22 191 ILE A O 1
#

Secondary structure (DSSP, 8-state):
------TTTSTTHHHHHHHHHTT---------GGGHHHHHHHHHT-SEEE----TTGGG--SHHHHHHHHHHHHTT-EEES-HHHHHHHSSTHHHHHTTTSTT--------SHHHHHHHHHHHHHTS-EEEE-SS-STTTTEEEEEESSS--SSPEEEEEE-STTPPEEEEEHHHHHHHHGGGGSGGGT--